Protein AF-A0AAD7UJB0-F1 (afdb_monomer_lite)

pLDDT: mean 94.62, std 6.99, range [56.97, 98.81]

Secondary structure (DSSP, 8-state):
--HHHHHHHHHHHHIIIIIHHHHHHHHHHHHHHHHTT--TTSHHHHHHHHHHHHHHHHHHHHHHHHHHHHH-TT--HHHHHHHHHHHHHHHHHHHHHHHHHHHHHHHTT--HHHHHHHHHHHHHHHHHHHHHHHHHH-TTSPPP-HHHHHHHHHHHHHHHHHHHHHHTTBTTGGGGT--TTHHHH-B-TT--HHHHHHHHHHHHHHHHHHHHHHHHHHSPTTSSTT-

Structure (mmCIF, N/CA/C/O backbone):
data_AF-A0AAD7UJB0-F1
#
_entry.id   AF-A0AAD7UJB0-F1
#
loop_
_atom_site.group_PDB
_atom_site.id
_atom_site.type_symbol
_atom_site.label_atom_id
_atom_site.label_alt_id
_atom_site.label_comp_id
_atom_site.label_asym_id
_atom_site.label_entity_id
_atom_site.label_seq_id
_atom_site.pdbx_PDB_ins_code
_atom_site.Cartn_x
_atom_site.Cartn_y
_atom_site.Cartn_z
_atom_site.occupancy
_atom_site.B_iso_or_equiv
_atom_site.auth_seq_id
_atom_site.auth_comp_id
_atom_site.auth_asym_id
_atom_site.auth_atom_id
_atom_site.pdbx_PDB_model_num
ATOM 1 N N . MET A 1 1 ? 26.601 -1.620 -9.359 1.00 64.31 1 MET A N 1
ATOM 2 C CA . MET A 1 1 ? 25.628 -1.646 -8.244 1.00 64.31 1 MET A CA 1
ATOM 3 C C . MET A 1 1 ? 25.083 -3.064 -8.158 1.00 64.31 1 MET A C 1
ATOM 5 O O . MET A 1 1 ? 24.815 -3.623 -9.213 1.00 64.31 1 MET A O 1
ATOM 9 N N . SER A 1 2 ? 25.024 -3.692 -6.978 1.00 88.25 2 SER A N 1
ATOM 10 C CA . SER A 1 2 ? 24.464 -5.051 -6.874 1.00 88.25 2 SER A CA 1
ATOM 11 C C . SER A 1 2 ? 22.955 -5.022 -7.142 1.00 88.25 2 SER A C 1
ATOM 13 O O . SER A 1 2 ? 22.304 -4.023 -6.836 1.00 88.25 2 SER A O 1
ATOM 15 N N . VAL A 1 3 ? 22.396 -6.111 -7.684 1.00 89.94 3 VAL A N 1
ATOM 16 C CA . VAL A 1 3 ? 20.943 -6.249 -7.924 1.00 89.94 3 VAL A CA 1
ATOM 17 C C . VAL A 1 3 ? 20.156 -5.961 -6.644 1.00 89.94 3 VAL A C 1
ATOM 19 O O . VAL A 1 3 ? 19.201 -5.194 -6.660 1.00 89.94 3 VAL A O 1
ATOM 22 N N . LEU A 1 4 ? 20.623 -6.483 -5.505 1.00 90.81 4 LEU A N 1
ATOM 23 C CA . LEU A 1 4 ? 19.997 -6.240 -4.207 1.00 90.81 4 LEU A CA 1
ATOM 24 C C . LEU A 1 4 ? 19.938 -4.747 -3.854 1.00 90.81 4 LEU A C 1
ATOM 26 O O . LEU A 1 4 ? 18.905 -4.269 -3.398 1.00 90.81 4 LEU A O 1
ATOM 30 N N . PHE A 1 5 ? 21.020 -3.997 -4.086 1.00 92.00 5 PHE A N 1
ATOM 31 C CA . PHE A 1 5 ? 21.039 -2.562 -3.800 1.00 92.00 5 PHE A CA 1
ATOM 32 C C . PHE A 1 5 ? 20.064 -1.795 -4.703 1.00 92.00 5 PHE A C 1
ATOM 34 O O . PHE A 1 5 ? 19.358 -0.913 -4.221 1.00 92.00 5 PHE A O 1
ATOM 41 N N . ALA A 1 6 ? 19.980 -2.157 -5.988 1.00 92.56 6 ALA A N 1
ATOM 42 C CA . ALA A 1 6 ? 19.015 -1.561 -6.912 1.00 92.56 6 ALA A CA 1
ATOM 43 C C . ALA A 1 6 ? 17.567 -1.826 -6.464 1.00 92.56 6 ALA A C 1
ATOM 45 O O . ALA A 1 6 ? 16.784 -0.885 -6.345 1.00 92.56 6 ALA A O 1
ATOM 46 N N . ARG A 1 7 ? 17.242 -3.073 -6.100 1.00 93.94 7 ARG A N 1
ATOM 47 C CA . ARG A 1 7 ? 15.916 -3.457 -5.589 1.00 93.94 7 ARG A CA 1
ATOM 48 C C . ARG A 1 7 ? 15.535 -2.726 -4.303 1.00 93.94 7 ARG A C 1
ATOM 50 O O . ARG A 1 7 ? 14.399 -2.275 -4.169 1.00 93.94 7 ARG A O 1
ATOM 57 N N . MET A 1 8 ? 16.471 -2.579 -3.361 1.00 94.81 8 MET A N 1
ATOM 58 C CA . MET A 1 8 ? 16.234 -1.809 -2.132 1.00 94.81 8 MET A CA 1
ATOM 59 C C . MET A 1 8 ? 16.030 -0.318 -2.424 1.00 94.81 8 MET A C 1
ATOM 61 O O . MET A 1 8 ? 15.184 0.312 -1.792 1.00 94.81 8 MET A O 1
ATOM 65 N N . GLY A 1 9 ? 16.747 0.229 -3.410 1.00 95.06 9 GLY A N 1
ATOM 66 C CA . GLY A 1 9 ? 16.514 1.578 -3.923 1.00 95.06 9 GLY A CA 1
ATOM 67 C C . GLY A 1 9 ? 15.088 1.742 -4.448 1.00 95.06 9 GLY A C 1
ATOM 68 O O . GLY A 1 9 ? 14.354 2.590 -3.947 1.00 95.06 9 GLY A O 1
ATOM 69 N N . SER A 1 10 ? 14.664 0.883 -5.379 1.00 94.81 10 SER A N 1
ATOM 70 C CA . SER A 1 10 ? 13.302 0.878 -5.934 1.00 94.81 10 SER A CA 1
ATOM 71 C C . SER A 1 10 ? 12.229 0.733 -4.851 1.00 94.81 10 SER A C 1
ATOM 73 O O . SER A 1 10 ? 11.230 1.451 -4.869 1.00 94.81 10 SER A O 1
ATOM 75 N N . MET A 1 11 ? 12.449 -0.147 -3.868 1.00 96.44 11 MET A N 1
ATOM 76 C CA . MET A 1 11 ? 11.569 -0.300 -2.707 1.00 96.44 11 MET A CA 1
ATOM 77 C C . MET A 1 11 ? 11.443 1.010 -1.921 1.00 96.44 11 MET A C 1
ATOM 79 O O . MET A 1 11 ? 10.325 1.432 -1.637 1.00 96.44 11 MET A O 1
ATOM 83 N N . ALA A 1 12 ? 12.557 1.676 -1.603 1.00 97.19 12 ALA A N 1
ATOM 84 C CA . ALA A 1 12 ? 12.542 2.944 -0.876 1.00 97.19 12 ALA A CA 1
ATOM 85 C C . ALA A 1 12 ? 11.809 4.047 -1.657 1.00 97.19 12 ALA A C 1
ATOM 87 O O . ALA A 1 12 ? 10.999 4.775 -1.080 1.00 97.19 12 ALA A O 1
ATOM 88 N N . GLU A 1 13 ? 12.031 4.138 -2.974 1.00 96.56 13 GLU A N 1
ATOM 89 C CA . GLU A 1 13 ? 11.284 5.069 -3.825 1.00 96.56 13 GLU A CA 1
ATOM 90 C C . GLU A 1 13 ? 9.781 4.786 -3.746 1.00 96.56 13 GLU A C 1
ATOM 92 O O . GLU A 1 13 ? 8.979 5.707 -3.597 1.00 96.56 13 GLU A O 1
ATOM 97 N N . VAL A 1 14 ? 9.378 3.516 -3.815 1.00 97.50 14 VAL A N 1
ATOM 98 C CA . VAL A 1 14 ? 7.972 3.096 -3.775 1.00 97.50 14 VAL A CA 1
ATOM 99 C C . VAL A 1 14 ? 7.326 3.382 -2.419 1.00 97.50 14 VAL A C 1
ATOM 101 O O . VAL A 1 14 ? 6.204 3.887 -2.382 1.00 97.50 14 VAL A O 1
ATOM 104 N N . VAL A 1 15 ? 8.048 3.163 -1.321 1.00 98.44 15 VAL A N 1
ATOM 105 C CA . VAL A 1 15 ? 7.580 3.481 0.034 1.00 98.44 15 VAL A CA 1
ATOM 106 C C . VAL A 1 15 ? 7.227 4.961 0.171 1.00 98.44 15 VAL A C 1
ATOM 108 O O . VAL A 1 15 ? 6.125 5.291 0.609 1.00 98.44 15 VAL A O 1
ATOM 111 N N . VAL A 1 16 ? 8.134 5.847 -0.248 1.00 97.94 16 VAL A N 1
ATOM 112 C CA . VAL A 1 16 ? 7.952 7.302 -0.123 1.00 97.94 16 VAL A CA 1
ATOM 113 C C . VAL A 1 16 ? 6.909 7.825 -1.107 1.00 97.94 16 VAL A C 1
ATOM 115 O O . VAL A 1 16 ? 6.094 8.672 -0.753 1.00 97.94 16 VAL A O 1
ATOM 118 N N . SER A 1 17 ? 6.931 7.335 -2.347 1.00 97.81 17 SER A N 1
ATOM 119 C CA . SER A 1 17 ? 6.077 7.864 -3.415 1.00 97.81 17 SER A CA 1
ATOM 120 C C . SER A 1 17 ? 4.656 7.313 -3.412 1.00 97.81 17 SER A C 1
ATOM 122 O O . SER A 1 17 ? 3.769 8.005 -3.895 1.00 97.81 17 SER A O 1
ATOM 124 N N . LYS A 1 18 ? 4.41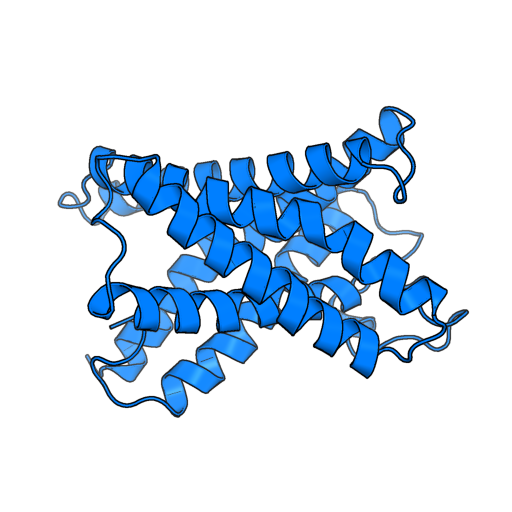3 6.096 -2.904 1.00 98.00 18 LYS A N 1
ATOM 125 C CA . LYS A 1 18 ? 3.077 5.475 -2.952 1.00 98.00 18 LYS A CA 1
ATOM 126 C C . LYS A 1 18 ? 2.589 4.968 -1.609 1.00 98.00 18 LYS A C 1
ATOM 128 O O . LYS A 1 18 ? 1.490 5.334 -1.228 1.00 98.00 18 LYS A O 1
ATOM 133 N N . LEU A 1 19 ? 3.357 4.141 -0.897 1.00 98.44 19 LEU A N 1
ATOM 134 C CA . LEU A 1 19 ? 2.800 3.390 0.240 1.00 98.44 19 LEU A CA 1
ATOM 135 C C . LEU A 1 19 ? 2.474 4.284 1.430 1.00 98.44 19 LEU A C 1
ATOM 137 O O . LEU A 1 19 ? 1.367 4.202 1.948 1.00 98.44 19 LEU A O 1
ATOM 141 N N . PHE A 1 20 ? 3.392 5.167 1.828 1.00 98.69 20 PHE A N 1
ATOM 142 C CA . PHE A 1 20 ? 3.080 6.123 2.887 1.00 98.69 20 PHE A CA 1
ATOM 143 C C . PHE A 1 20 ? 1.887 7.022 2.499 1.00 98.69 20 PHE A C 1
ATOM 145 O O . PHE A 1 20 ? 0.939 7.107 3.284 1.00 98.69 20 PHE A O 1
ATOM 152 N N . PRO A 1 21 ? 1.861 7.637 1.294 1.00 98.69 21 PRO A N 1
ATOM 153 C CA . PRO A 1 21 ? 0.680 8.354 0.816 1.00 98.69 21 PRO A CA 1
ATOM 154 C C . PRO A 1 21 ? -0.604 7.518 0.801 1.00 98.69 21 PRO A C 1
ATOM 156 O O . PRO A 1 21 ? -1.656 8.056 1.133 1.00 98.69 21 PRO A O 1
ATOM 159 N N . ALA A 1 22 ? -0.539 6.233 0.444 1.00 98.69 22 ALA A N 1
ATOM 160 C CA . ALA A 1 22 ? -1.687 5.332 0.392 1.00 98.69 22 ALA A CA 1
ATOM 161 C C . ALA A 1 22 ? -2.345 5.206 1.771 1.00 98.69 22 ALA A C 1
ATOM 163 O O . ALA A 1 22 ? -3.500 5.594 1.932 1.00 98.69 22 ALA A O 1
ATOM 164 N N . GLY A 1 23 ? -1.591 4.771 2.789 1.00 98.50 23 GLY A N 1
ATOM 165 C CA . GLY A 1 23 ? -2.127 4.625 4.146 1.00 98.50 23 GLY A CA 1
ATOM 166 C C . GLY A 1 23 ? -2.598 5.953 4.742 1.00 98.50 23 GLY A C 1
ATOM 167 O O . GLY A 1 23 ? -3.676 6.023 5.327 1.00 98.50 23 GLY A O 1
ATOM 168 N N . ALA A 1 24 ? -1.836 7.033 4.542 1.00 98.69 24 ALA A N 1
ATOM 169 C CA . ALA A 1 24 ? -2.234 8.358 5.015 1.00 98.69 24 ALA A CA 1
ATOM 170 C C . ALA A 1 24 ? -3.509 8.867 4.318 1.00 98.69 24 ALA A C 1
ATOM 172 O O . ALA A 1 24 ? -4.374 9.449 4.967 1.00 98.69 24 ALA A O 1
ATOM 173 N N . GLY A 1 25 ? -3.641 8.634 3.011 1.00 98.69 25 GLY A N 1
ATOM 174 C CA . GLY A 1 25 ? -4.799 9.035 2.213 1.00 98.69 25 GLY A CA 1
ATOM 175 C C . GLY A 1 25 ? -6.056 8.244 2.535 1.00 98.69 25 GLY A C 1
ATOM 176 O O . GLY A 1 25 ? -7.137 8.831 2.624 1.00 98.69 25 GLY A O 1
ATOM 177 N N . TRP A 1 26 ? -5.910 6.940 2.776 1.00 98.69 26 TRP A N 1
ATOM 178 C CA . TRP A 1 26 ? -6.996 6.100 3.267 1.00 98.69 26 TRP A CA 1
ATOM 179 C C . TRP A 1 26 ? -7.513 6.629 4.609 1.00 98.69 26 TRP A C 1
ATOM 181 O O . TRP A 1 26 ? -8.706 6.889 4.740 1.00 98.69 26 TRP A O 1
ATOM 191 N N . GLN A 1 27 ? -6.617 6.888 5.570 1.00 98.38 27 GLN A N 1
ATOM 192 C CA . GLN A 1 27 ? -6.984 7.383 6.904 1.00 98.38 27 GLN A CA 1
ATOM 193 C C . GLN A 1 27 ? -7.583 8.794 6.873 1.00 98.38 27 GLN A C 1
ATOM 195 O O . GLN A 1 27 ? -8.561 9.076 7.560 1.00 98.38 27 GLN A O 1
ATOM 200 N N . ALA A 1 28 ? -7.037 9.696 6.058 1.00 98.56 28 ALA A N 1
ATOM 201 C CA . ALA A 1 28 ? -7.628 11.021 5.878 1.00 98.56 28 ALA A CA 1
ATOM 202 C C . ALA A 1 28 ? -9.060 10.915 5.328 1.00 98.56 28 ALA A C 1
ATOM 204 O O . ALA A 1 28 ? -9.959 11.649 5.738 1.00 98.56 28 ALA A O 1
ATOM 205 N N . SER A 1 29 ? -9.284 9.963 4.424 1.00 98.56 29 SER A N 1
ATOM 206 C CA . SER A 1 29 ? -10.588 9.738 3.808 1.00 98.56 29 SER A CA 1
ATOM 207 C C . SER A 1 29 ? -11.559 9.009 4.734 1.00 98.56 29 SER A C 1
ATOM 209 O O . SER A 1 29 ? -12.757 9.252 4.640 1.00 98.56 29 SER A O 1
ATOM 211 N N . SER A 1 30 ? -11.077 8.179 5.664 1.00 98.12 30 SER A N 1
ATOM 212 C CA . SER A 1 30 ? -11.926 7.559 6.687 1.00 98.12 30 SER A CA 1
ATOM 213 C C . SER A 1 30 ? -12.443 8.599 7.676 1.00 98.12 30 SER A C 1
ATOM 215 O O . SER A 1 30 ? -13.618 8.571 8.028 1.00 98.12 30 SER A O 1
ATOM 217 N N . ILE A 1 31 ? -11.596 9.560 8.059 1.00 97.56 31 ILE A N 1
ATOM 218 C CA . ILE A 1 31 ? -11.986 10.709 8.888 1.00 97.56 31 ILE A CA 1
ATOM 219 C C . ILE A 1 31 ? -13.030 11.558 8.156 1.00 97.56 31 ILE A C 1
ATOM 221 O O . ILE A 1 31 ? -14.056 11.910 8.730 1.00 97.56 31 ILE A O 1
ATOM 225 N N . LEU A 1 32 ? -12.811 11.847 6.868 1.00 98.25 32 LEU A N 1
ATOM 226 C CA . LEU A 1 32 ? -13.792 12.566 6.055 1.00 98.25 32 LEU A CA 1
ATOM 227 C C . LEU A 1 32 ? -15.121 11.801 5.950 1.00 98.25 32 LEU A C 1
ATOM 229 O O . LEU A 1 32 ? -16.181 12.404 6.083 1.00 98.25 32 LEU A O 1
ATOM 233 N N . ALA A 1 33 ? -15.083 10.489 5.714 1.00 98.06 33 ALA A N 1
ATOM 234 C CA . ALA A 1 33 ? -16.283 9.662 5.626 1.00 98.06 33 ALA A CA 1
ATOM 235 C C . ALA A 1 33 ? -1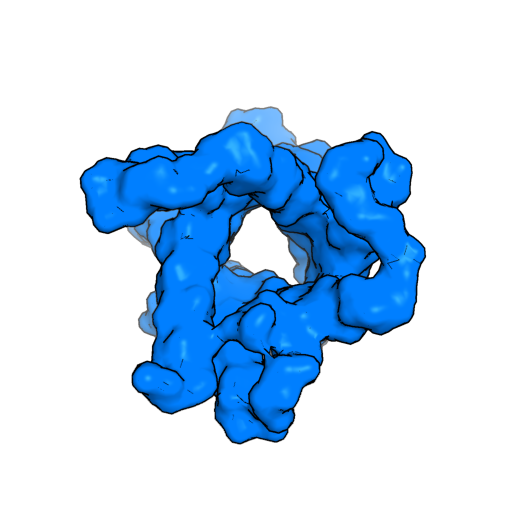7.084 9.675 6.940 1.00 98.06 33 ALA A C 1
ATOM 237 O O . ALA A 1 33 ? -18.305 9.833 6.898 1.00 98.06 33 ALA A O 1
ATOM 238 N N . ASP A 1 34 ? -16.405 9.588 8.086 1.00 96.62 34 ASP A N 1
ATOM 239 C CA . ASP A 1 34 ? -17.024 9.689 9.412 1.00 96.62 34 ASP A CA 1
ATOM 240 C C . ASP A 1 34 ? -17.657 11.071 9.646 1.00 96.62 34 ASP A C 1
ATOM 242 O O . ASP A 1 34 ? -18.821 11.169 10.032 1.00 96.62 34 ASP A O 1
ATOM 246 N N . GLN A 1 35 ? -16.960 12.156 9.285 1.00 97.44 35 GLN A N 1
ATOM 247 C CA . GLN A 1 35 ? -17.498 13.525 9.351 1.00 97.44 35 GLN A CA 1
ATOM 248 C C . GLN A 1 35 ? -18.726 13.740 8.450 1.00 97.44 35 GLN A C 1
ATOM 250 O O . GLN A 1 35 ? -19.570 14.589 8.741 1.00 97.44 35 GLN A O 1
ATOM 255 N N . LEU A 1 36 ? -18.846 12.969 7.366 1.00 97.81 36 LEU A N 1
ATOM 256 C CA . LEU A 1 36 ? -20.020 12.940 6.489 1.00 97.81 36 LEU A CA 1
ATOM 257 C C . LEU A 1 36 ? -21.144 12.024 7.013 1.00 97.81 36 LEU A C 1
ATOM 259 O O . LEU A 1 36 ? -22.197 11.923 6.382 1.00 97.81 36 LEU A O 1
ATOM 263 N N . GLY A 1 37 ? -20.951 11.375 8.163 1.00 97.75 37 GLY A N 1
ATOM 264 C CA . GLY A 1 37 ? -21.927 10.491 8.799 1.00 97.75 37 GLY A CA 1
ATOM 265 C C . GLY A 1 37 ? -21.990 9.090 8.189 1.00 97.75 37 GLY A C 1
ATOM 266 O O . GLY A 1 37 ? -23.001 8.401 8.340 1.00 97.75 37 GLY A O 1
ATOM 267 N N . HIS A 1 38 ? -20.950 8.658 7.472 1.00 97.94 38 HIS A N 1
ATOM 268 C CA . HIS A 1 38 ? -20.865 7.304 6.933 1.00 97.94 38 HIS A CA 1
ATOM 269 C C . HIS A 1 38 ? -20.179 6.374 7.933 1.00 97.94 38 HIS A C 1
ATOM 271 O O . HIS A 1 38 ? -18.988 6.500 8.192 1.00 97.94 38 HIS A O 1
ATOM 277 N N . ALA A 1 39 ? -20.926 5.402 8.456 1.00 96.50 39 ALA A N 1
ATOM 278 C CA . ALA A 1 39 ? -20.366 4.380 9.334 1.00 96.50 39 ALA A CA 1
ATOM 279 C C . ALA A 1 39 ? -19.390 3.451 8.584 1.00 96.50 39 ALA A C 1
ATOM 281 O O . ALA A 1 39 ? -19.539 3.206 7.380 1.00 96.50 39 ALA A O 1
ATOM 282 N N . ALA A 1 40 ? -18.413 2.902 9.313 1.00 94.88 40 ALA A N 1
ATOM 283 C CA . ALA A 1 40 ? -17.345 2.055 8.772 1.00 94.88 40 ALA A CA 1
ATOM 284 C C . ALA A 1 40 ? -17.834 0.724 8.162 1.00 94.88 40 ALA A C 1
ATOM 286 O O . ALA A 1 40 ? -17.099 0.054 7.445 1.00 94.88 40 ALA A O 1
ATOM 287 N N . ASP A 1 41 ? -19.072 0.312 8.412 1.00 95.50 41 ASP A N 1
ATOM 288 C CA . ASP A 1 41 ? -19.692 -0.880 7.823 1.00 95.50 41 ASP A CA 1
ATOM 289 C C . ASP A 1 41 ? -20.478 -0.589 6.532 1.00 95.50 41 ASP A C 1
ATOM 291 O O . ASP A 1 41 ? -21.079 -1.491 5.944 1.00 95.50 41 ASP A O 1
ATOM 295 N N . THR A 1 42 ? -20.448 0.653 6.045 1.00 97.62 42 THR A N 1
ATOM 296 C CA . THR A 1 42 ? -21.173 1.055 4.837 1.00 97.62 42 THR A CA 1
ATOM 297 C C . THR A 1 42 ? -20.326 0.938 3.570 1.00 97.62 42 THR A C 1
ATOM 299 O O . THR A 1 42 ? -19.120 1.192 3.554 1.00 97.62 42 THR A O 1
ATOM 302 N N . ALA A 1 43 ? -20.988 0.637 2.448 1.00 97.75 43 ALA A N 1
ATOM 303 C CA . ALA A 1 43 ? -20.349 0.645 1.131 1.00 97.75 43 ALA A CA 1
ATOM 304 C C . ALA A 1 43 ? -19.808 2.035 0.747 1.00 97.75 43 ALA A C 1
ATOM 306 O O . ALA A 1 43 ? -18.805 2.135 0.044 1.00 97.75 43 ALA A O 1
ATOM 307 N N . THR A 1 44 ? -20.446 3.111 1.219 1.00 98.19 44 THR A N 1
ATOM 308 C CA . THR A 1 44 ? -19.999 4.484 0.958 1.00 98.19 44 THR A CA 1
ATOM 309 C C . THR A 1 44 ? -18.691 4.798 1.673 1.00 98.19 44 THR A C 1
ATOM 311 O O . THR A 1 44 ? -17.800 5.369 1.051 1.00 98.19 44 THR A O 1
ATOM 314 N N . PHE A 1 45 ? -18.538 4.384 2.936 1.00 98.44 45 PHE A N 1
ATOM 315 C CA . PHE A 1 45 ? -17.272 4.525 3.656 1.00 98.44 45 PHE A CA 1
ATOM 316 C C . PHE A 1 45 ? -16.143 3.808 2.914 1.00 98.44 45 PHE A C 1
ATOM 318 O O . PHE A 1 45 ? -15.130 4.424 2.599 1.00 98.44 45 PHE A O 1
ATOM 325 N N . ALA A 1 46 ? -16.369 2.544 2.539 1.00 98.38 46 ALA A N 1
ATOM 326 C CA . ALA A 1 46 ? -15.433 1.761 1.737 1.00 98.38 46 ALA A CA 1
ATOM 327 C C . ALA A 1 46 ? -15.062 2.458 0.413 1.00 98.38 46 ALA A C 1
ATOM 329 O O . ALA A 1 46 ? -13.891 2.543 0.048 1.00 98.38 46 ALA A O 1
ATOM 330 N N . ALA A 1 47 ? -16.040 3.007 -0.310 1.00 98.56 47 ALA A N 1
ATOM 331 C CA . ALA A 1 47 ? -15.774 3.721 -1.556 1.00 98.56 47 ALA A CA 1
ATOM 332 C C . ALA A 1 47 ? -14.934 4.992 -1.337 1.00 98.56 47 ALA A C 1
ATOM 334 O O . ALA A 1 47 ? -13.978 5.222 -2.079 1.00 98.56 47 ALA A O 1
ATOM 335 N N . ILE A 1 48 ? -15.260 5.804 -0.325 1.00 98.62 48 ILE A N 1
ATOM 336 C CA . ILE A 1 48 ? -14.538 7.047 -0.017 1.00 98.62 48 ILE A CA 1
ATOM 337 C C . ILE A 1 48 ? -13.088 6.746 0.364 1.00 98.62 48 ILE A C 1
ATOM 339 O O . ILE A 1 48 ? -12.178 7.381 -0.169 1.00 98.62 48 ILE A O 1
ATOM 343 N N . THR A 1 49 ? -12.853 5.764 1.236 1.00 98.56 49 THR A N 1
ATOM 344 C CA . THR A 1 49 ? -11.496 5.415 1.671 1.00 98.56 49 THR A CA 1
ATOM 345 C C . THR A 1 49 ? -10.654 4.833 0.540 1.00 98.56 49 THR A C 1
ATOM 347 O O . THR A 1 49 ? -9.507 5.247 0.364 1.00 98.56 49 THR A O 1
ATOM 350 N N . GLY A 1 50 ? -11.230 3.966 -0.299 1.00 98.62 50 GLY A N 1
ATOM 351 C CA . GLY A 1 50 ? -10.557 3.461 -1.497 1.00 98.62 50 GLY A CA 1
ATOM 352 C C . GLY A 1 50 ? -10.222 4.561 -2.508 1.00 98.62 50 GLY A C 1
ATOM 353 O O . GLY A 1 50 ? -9.105 4.621 -3.025 1.00 98.62 50 GLY A O 1
ATOM 354 N N . VAL A 1 51 ? -11.153 5.475 -2.793 1.00 98.75 51 VAL A N 1
ATOM 355 C CA . VAL A 1 51 ? -10.873 6.624 -3.675 1.00 98.75 51 VAL A CA 1
ATOM 356 C C . VAL A 1 51 ? -9.763 7.493 -3.084 1.00 98.75 51 VAL A C 1
ATOM 358 O O . VAL A 1 51 ? -8.845 7.878 -3.807 1.00 98.75 51 VAL A O 1
ATOM 361 N N . GLY A 1 52 ? -9.805 7.739 -1.777 1.00 98.69 52 GLY A N 1
ATOM 362 C CA . GLY A 1 52 ? -8.758 8.424 -1.028 1.00 98.69 52 GLY A CA 1
ATOM 363 C C . GLY A 1 52 ? -7.371 7.836 -1.240 1.00 98.69 52 GLY A C 1
ATOM 364 O O . GLY A 1 52 ? -6.459 8.540 -1.672 1.00 98.69 52 GLY A O 1
ATOM 365 N N . GLU A 1 53 ? -7.235 6.534 -0.990 1.00 98.69 53 GLU A N 1
ATOM 366 C CA . GLU A 1 53 ? -5.990 5.788 -1.183 1.00 98.69 53 GLU A CA 1
ATOM 367 C C . GLU A 1 53 ? -5.482 5.887 -2.630 1.00 98.69 53 GLU A C 1
ATOM 369 O O . GLU A 1 53 ? -4.316 6.199 -2.872 1.00 98.69 53 GLU A O 1
ATOM 374 N N . GLY A 1 54 ? -6.355 5.670 -3.617 1.00 98.75 54 GLY A N 1
ATOM 375 C CA . GLY A 1 54 ? -5.964 5.730 -5.026 1.00 98.75 54 GLY A CA 1
ATOM 376 C C . GLY A 1 54 ? -5.511 7.120 -5.473 1.00 98.75 54 GLY A C 1
ATOM 377 O O . GLY A 1 54 ? -4.522 7.244 -6.202 1.00 98.75 54 GLY A O 1
ATOM 378 N N . LEU A 1 55 ? -6.188 8.176 -5.010 1.00 98.81 55 LEU A N 1
ATOM 379 C CA . LEU A 1 55 ? -5.822 9.560 -5.314 1.00 98.81 55 LEU A CA 1
ATOM 380 C C . LEU A 1 55 ? -4.480 9.945 -4.693 1.00 98.81 55 LEU A C 1
ATOM 382 O O . LEU A 1 55 ? -3.686 10.623 -5.349 1.00 98.81 55 LEU A O 1
ATOM 386 N N . THR A 1 56 ? -4.188 9.512 -3.467 1.00 98.62 56 THR A N 1
ATOM 387 C CA . THR A 1 56 ? -2.897 9.811 -2.837 1.00 98.62 56 THR A CA 1
ATOM 388 C C . THR A 1 56 ? -1.758 8.971 -3.404 1.00 98.62 56 THR A C 1
ATOM 390 O O . THR A 1 56 ? -0.650 9.494 -3.524 1.00 98.62 56 THR A O 1
ATOM 393 N N . VAL A 1 57 ? -2.008 7.735 -3.851 1.00 98.75 57 VAL A N 1
ATOM 394 C CA . VAL A 1 57 ? -1.043 6.956 -4.651 1.00 98.75 57 VAL A CA 1
ATOM 395 C C . VAL A 1 57 ? -0.722 7.676 -5.957 1.00 98.75 57 VAL A C 1
ATOM 397 O O . VAL A 1 57 ? 0.453 7.844 -6.294 1.00 98.75 57 VAL A O 1
ATOM 400 N N . PHE A 1 58 ? -1.748 8.145 -6.674 1.00 98.69 58 PHE A N 1
ATOM 401 C CA . PHE A 1 58 ? -1.568 8.911 -7.904 1.00 98.69 58 PHE A CA 1
ATOM 402 C C . PHE A 1 58 ? -0.746 10.181 -7.646 1.00 98.69 58 PHE A C 1
ATOM 404 O O . PHE A 1 58 ? 0.309 10.384 -8.252 1.00 98.69 58 PHE A O 1
ATOM 411 N N . ALA A 1 59 ? -1.195 11.011 -6.702 1.00 98.56 59 ALA A N 1
ATOM 412 C CA . ALA A 1 59 ? -0.564 12.287 -6.391 1.00 98.56 59 ALA A CA 1
ATOM 413 C C . ALA A 1 59 ? 0.873 12.110 -5.886 1.00 98.56 59 ALA A C 1
ATOM 415 O O . ALA A 1 59 ? 1.768 12.844 -6.315 1.00 98.56 59 ALA A O 1
ATOM 416 N N . GLY A 1 60 ? 1.115 11.124 -5.020 1.00 98.38 60 GLY A N 1
ATOM 417 C CA . GLY A 1 60 ? 2.436 10.812 -4.487 1.00 98.38 60 GLY A CA 1
ATOM 418 C C . GLY A 1 60 ? 3.411 10.369 -5.578 1.00 98.38 60 GLY A C 1
ATOM 419 O O . GLY A 1 60 ? 4.511 10.919 -5.675 1.00 98.38 60 GLY A O 1
ATOM 420 N N . HIS A 1 61 ? 3.000 9.452 -6.463 1.00 98.38 61 HIS A N 1
ATOM 421 C CA . HIS A 1 61 ? 3.843 8.969 -7.563 1.00 98.38 61 HIS A CA 1
ATOM 422 C C . HIS A 1 61 ? 4.173 10.077 -8.561 1.00 98.38 61 HIS A C 1
ATOM 424 O O . HIS A 1 61 ? 5.333 10.242 -8.950 1.00 98.38 61 HIS A O 1
ATOM 430 N N . THR A 1 62 ? 3.171 10.861 -8.964 1.00 98.06 62 THR A N 1
ATOM 431 C CA . THR A 1 62 ? 3.363 11.970 -9.904 1.00 98.06 62 THR A CA 1
ATOM 432 C C . THR A 1 62 ? 4.244 13.063 -9.303 1.00 98.06 62 THR A C 1
ATOM 434 O O . THR A 1 62 ? 5.185 13.508 -9.960 1.00 98.06 62 THR A O 1
ATOM 437 N N . THR A 1 63 ? 4.006 13.457 -8.048 1.00 97.75 63 THR A N 1
ATOM 438 C CA . THR A 1 63 ? 4.810 14.485 -7.362 1.00 97.75 63 THR A CA 1
ATOM 439 C C . THR A 1 63 ? 6.251 14.026 -7.179 1.00 97.75 63 THR A C 1
ATOM 441 O O . THR A 1 63 ? 7.183 14.775 -7.474 1.00 97.75 63 THR A O 1
ATOM 444 N N . TYR A 1 64 ? 6.454 12.775 -6.762 1.00 97.81 64 TYR A N 1
ATOM 445 C CA . TYR A 1 64 ? 7.789 12.208 -6.618 1.00 97.81 64 TYR A CA 1
ATOM 446 C C . TYR A 1 64 ? 8.557 12.238 -7.943 1.00 97.81 64 TYR A C 1
ATOM 448 O O . TYR A 1 64 ? 9.698 12.693 -7.982 1.00 97.81 64 TYR A O 1
ATOM 456 N N . ASN A 1 65 ? 7.929 11.823 -9.046 1.00 97.88 65 ASN A N 1
ATOM 457 C CA . ASN A 1 65 ? 8.578 11.823 -10.357 1.00 97.88 65 ASN A CA 1
ATOM 458 C C . ASN A 1 65 ? 8.791 13.229 -10.936 1.00 97.88 65 ASN A C 1
ATOM 460 O O . ASN A 1 65 ? 9.787 13.450 -11.625 1.00 97.88 65 ASN A O 1
ATOM 464 N N . LEU A 1 66 ? 7.926 14.194 -10.614 1.00 96.94 66 LEU A N 1
ATOM 465 C CA . LEU A 1 66 ? 8.146 15.606 -10.934 1.00 96.94 66 LEU A CA 1
ATOM 466 C C . LEU A 1 66 ? 9.425 16.131 -10.270 1.00 96.94 66 LEU A C 1
ATOM 468 O O . LEU A 1 66 ? 10.258 16.739 -10.940 1.00 96.94 66 LEU A O 1
ATOM 472 N N . VAL A 1 67 ? 9.613 15.847 -8.979 1.00 96.88 67 VAL A N 1
ATOM 473 C CA . VAL A 1 67 ? 10.830 16.229 -8.245 1.00 96.88 67 VAL A CA 1
ATOM 474 C C . VAL A 1 67 ? 12.042 15.451 -8.760 1.00 96.88 67 VAL A C 1
ATOM 476 O O . VAL A 1 67 ? 13.088 16.041 -9.025 1.00 96.88 67 VAL A O 1
ATOM 479 N N . LYS A 1 68 ? 11.905 14.138 -8.978 1.00 95.69 68 LYS A N 1
ATOM 480 C CA . LYS A 1 68 ? 12.969 13.279 -9.519 1.00 95.69 68 LYS A CA 1
ATOM 481 C C . LYS A 1 68 ? 13.460 13.774 -10.878 1.00 95.69 68 LYS A C 1
ATOM 483 O O . LYS A 1 68 ? 14.660 13.722 -11.131 1.00 95.69 68 LYS A O 1
ATOM 488 N N . LYS A 1 69 ? 12.580 14.327 -11.718 1.00 96.81 69 LYS A N 1
ATOM 489 C CA . LYS A 1 69 ? 12.947 14.893 -13.023 1.00 96.81 69 LYS A CA 1
ATOM 490 C C . LYS A 1 69 ? 13.943 16.056 -12.933 1.00 96.81 69 LYS A C 1
ATOM 492 O O . LYS A 1 69 ? 14.727 16.238 -13.859 1.00 96.81 69 LYS A O 1
ATOM 497 N N . ILE A 1 70 ? 13.967 16.803 -11.824 1.00 96.00 70 ILE A N 1
ATOM 498 C CA . ILE A 1 70 ? 14.932 17.898 -11.603 1.00 96.00 70 ILE A CA 1
ATOM 499 C C .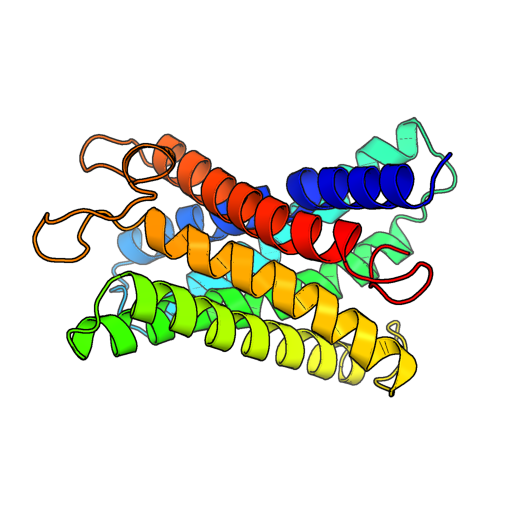 ILE A 1 70 ? 16.372 17.363 -11.612 1.00 96.00 70 ILE A C 1
ATOM 501 O O . ILE A 1 70 ? 17.275 18.026 -12.114 1.00 96.00 70 ILE A O 1
ATOM 505 N N . VAL A 1 71 ? 16.581 16.153 -11.084 1.00 95.62 71 VAL A N 1
ATOM 506 C CA . VAL A 1 71 ? 17.900 15.502 -10.999 1.00 95.62 71 VAL A CA 1
ATOM 507 C C . VAL A 1 71 ? 18.112 14.413 -12.055 1.00 95.62 71 VAL A C 1
ATOM 509 O O . VAL A 1 71 ? 19.250 14.030 -12.312 1.00 95.62 71 VAL A O 1
ATOM 512 N N . LYS A 1 72 ? 17.031 13.919 -12.669 1.00 95.25 72 LYS A N 1
ATOM 513 C CA . LYS A 1 72 ? 17.010 12.902 -13.731 1.00 95.25 72 LYS A CA 1
ATOM 514 C C . LYS A 1 72 ? 16.134 13.375 -14.901 1.00 95.25 72 LYS A C 1
ATOM 516 O O . LYS A 1 72 ? 14.967 12.975 -14.991 1.00 95.25 72 LYS A O 1
ATOM 521 N N . PRO A 1 73 ? 16.643 14.266 -15.776 1.00 94.75 73 PRO A N 1
ATOM 522 C CA . PRO A 1 73 ? 15.856 14.892 -16.844 1.00 94.75 73 PRO A CA 1
ATOM 523 C C . PRO A 1 73 ? 15.186 13.907 -17.815 1.00 94.75 73 PRO A C 1
ATOM 525 O O . PRO A 1 73 ? 14.182 14.252 -18.445 1.00 94.75 73 PRO A O 1
ATOM 528 N N . GLU A 1 74 ? 15.710 12.683 -17.913 1.00 96.25 74 GLU A N 1
ATOM 529 C CA . GLU A 1 74 ? 15.202 11.579 -18.730 1.00 96.25 74 GLU A CA 1
ATOM 530 C C . GLU A 1 74 ? 13.845 11.020 -18.269 1.00 96.25 74 GLU A C 1
ATOM 532 O O . GLU A 1 74 ? 13.182 10.322 -19.035 1.00 96.25 74 GLU A O 1
ATOM 537 N N . VAL A 1 75 ? 13.388 11.341 -17.051 1.00 96.12 75 VAL A N 1
ATOM 538 C CA . VAL A 1 75 ? 12.076 10.907 -16.544 1.00 96.12 75 VAL A CA 1
ATOM 539 C C . VAL A 1 75 ? 10.947 11.447 -17.433 1.00 96.12 75 VAL A C 1
ATOM 541 O O . VAL A 1 75 ? 10.768 12.662 -17.594 1.00 96.12 75 VAL A O 1
ATOM 544 N N . SER A 1 76 ? 10.135 10.544 -17.988 1.00 96.75 76 SER A N 1
ATOM 545 C CA . SER A 1 76 ? 8.962 10.882 -18.800 1.00 96.75 76 SER A CA 1
ATOM 546 C C . SER A 1 76 ? 7.716 11.030 -17.928 1.00 96.75 76 SER A C 1
ATOM 548 O O . SER A 1 76 ? 7.050 10.048 -17.616 1.00 96.75 76 SER A O 1
ATOM 550 N N . LEU A 1 77 ? 7.351 12.267 -17.571 1.00 96.38 77 LEU A N 1
ATOM 551 C CA . LEU A 1 77 ? 6.169 12.521 -16.732 1.00 96.38 77 LEU A CA 1
ATOM 552 C C . LEU A 1 77 ? 4.870 11.983 -17.342 1.00 96.38 77 LEU A C 1
ATOM 554 O O . LEU A 1 77 ? 4.008 11.533 -16.602 1.00 96.38 77 LEU A O 1
ATOM 558 N N . ALA A 1 78 ? 4.735 11.985 -18.670 1.00 95.62 78 ALA A N 1
ATOM 559 C CA . ALA A 1 78 ? 3.561 11.418 -19.331 1.00 95.62 78 ALA A CA 1
ATOM 560 C C . ALA A 1 78 ? 3.441 9.904 -19.080 1.00 95.62 78 ALA A C 1
ATOM 562 O O . ALA A 1 78 ? 2.358 9.417 -18.760 1.00 95.62 78 ALA A O 1
ATOM 563 N N . SER A 1 79 ? 4.561 9.175 -19.157 1.00 95.25 79 SER A N 1
ATOM 564 C CA . SER A 1 79 ? 4.603 7.745 -18.826 1.00 95.25 79 SER A CA 1
ATOM 565 C C . SER A 1 79 ? 4.309 7.515 -17.344 1.00 95.25 79 SER A C 1
ATOM 567 O O . SER A 1 79 ? 3.496 6.663 -16.997 1.00 95.25 79 SER A O 1
ATOM 569 N N . GLU A 1 80 ? 4.923 8.311 -16.466 1.00 96.81 80 GLU A N 1
ATOM 570 C CA . GLU A 1 80 ? 4.735 8.188 -15.017 1.00 96.81 80 GLU A CA 1
ATOM 571 C C . GLU A 1 80 ? 3.305 8.515 -14.576 1.00 96.81 80 GLU A C 1
ATOM 573 O O . GLU A 1 80 ? 2.803 7.892 -13.647 1.00 96.81 80 GLU A O 1
ATOM 578 N N . VAL A 1 81 ? 2.614 9.439 -15.250 1.00 97.12 81 VAL A N 1
ATOM 579 C CA . VAL A 1 81 ? 1.182 9.694 -15.029 1.00 97.12 81 VAL A CA 1
ATOM 580 C C . VAL A 1 81 ? 0.347 8.481 -15.441 1.00 97.12 81 VAL A C 1
ATOM 582 O O . VAL A 1 81 ? -0.533 8.082 -14.686 1.00 97.12 81 VAL A O 1
ATOM 585 N N . GLY A 1 82 ? 0.649 7.842 -16.577 1.00 96.88 82 GLY A N 1
ATOM 586 C CA . GLY A 1 82 ? -0.031 6.609 -16.992 1.00 96.88 82 GLY A CA 1
ATOM 587 C C . GLY A 1 82 ? 0.129 5.473 -15.975 1.00 96.88 82 GLY A C 1
ATOM 588 O O . GLY A 1 82 ? -0.850 4.803 -15.638 1.00 96.88 82 GLY A O 1
ATOM 589 N N . VAL A 1 83 ? 1.340 5.308 -15.429 1.00 96.06 83 VAL A N 1
ATOM 590 C CA . VAL A 1 83 ? 1.634 4.352 -14.347 1.00 96.06 83 VAL A CA 1
ATOM 591 C C . VAL A 1 83 ? 0.905 4.735 -13.057 1.00 96.06 83 VAL A C 1
ATOM 593 O O . VAL A 1 83 ? 0.308 3.868 -12.423 1.00 96.06 83 VAL A O 1
ATOM 596 N N . ALA A 1 84 ? 0.900 6.017 -12.685 1.00 97.75 84 ALA A N 1
ATOM 597 C CA . ALA A 1 84 ? 0.197 6.518 -11.506 1.00 97.75 84 ALA A CA 1
ATOM 598 C C . ALA A 1 84 ? -1.309 6.244 -11.580 1.00 97.75 84 ALA A C 1
ATOM 600 O O . ALA A 1 84 ? -1.897 5.807 -10.596 1.00 97.75 84 ALA A O 1
ATOM 601 N N . THR A 1 85 ? -1.937 6.469 -12.739 1.00 98.19 85 THR A N 1
ATOM 602 C CA . THR A 1 85 ? -3.365 6.192 -12.949 1.00 98.19 85 THR A CA 1
ATOM 603 C C . THR A 1 85 ? -3.662 4.703 -12.812 1.00 98.19 85 THR A C 1
ATOM 605 O O . THR A 1 85 ? -4.617 4.325 -12.134 1.00 98.19 85 THR A O 1
ATOM 608 N N . TRP A 1 86 ? -2.826 3.852 -13.407 1.00 97.81 86 TRP A N 1
ATOM 609 C CA . TRP A 1 86 ? -2.979 2.404 -13.309 1.00 97.81 86 TRP A CA 1
ATOM 610 C C . TRP A 1 86 ? -2.824 1.902 -11.865 1.00 97.81 86 TRP A C 1
ATOM 612 O O . TRP A 1 86 ? -3.726 1.240 -11.351 1.00 97.81 86 TRP A O 1
ATOM 622 N N . LEU A 1 87 ? -1.743 2.278 -11.176 1.00 97.94 87 LEU A N 1
ATOM 623 C CA . LEU A 1 87 ? -1.503 1.889 -9.781 1.00 97.94 87 LEU A CA 1
ATOM 624 C C . LEU A 1 87 ? -2.552 2.469 -8.827 1.00 97.94 87 LEU A C 1
ATOM 626 O O . LEU A 1 87 ? -3.032 1.755 -7.951 1.00 97.94 87 LEU A O 1
ATOM 630 N N . GLY A 1 88 ? -2.940 3.732 -9.017 1.00 98.50 88 GLY A N 1
ATOM 631 C CA . GLY A 1 88 ? -3.987 4.386 -8.235 1.00 98.50 88 GLY A CA 1
ATOM 632 C C . GLY A 1 88 ? -5.329 3.668 -8.363 1.00 98.50 88 GLY A C 1
ATOM 633 O O . GLY A 1 88 ? -6.007 3.471 -7.362 1.00 98.50 88 GLY A O 1
ATOM 634 N N . SER A 1 89 ? -5.680 3.178 -9.558 1.00 98.19 89 SER A N 1
ATOM 635 C CA . SER A 1 89 ? -6.912 2.398 -9.747 1.00 98.19 89 SER A CA 1
ATOM 636 C C . SER A 1 89 ? -6.900 1.065 -8.989 1.00 98.19 89 SER A C 1
ATOM 638 O O . SER A 1 89 ? -7.891 0.711 -8.353 1.00 98.19 89 SER A O 1
ATOM 640 N N . ALA A 1 90 ? -5.767 0.354 -8.986 1.00 98.50 90 ALA A N 1
ATOM 641 C CA . ALA A 1 90 ? -5.617 -0.885 -8.227 1.00 98.50 90 ALA A CA 1
ATOM 642 C C . ALA A 1 90 ? -5.629 -0.633 -6.710 1.00 98.50 90 ALA A C 1
ATOM 644 O O . ALA A 1 90 ? -6.262 -1.384 -5.964 1.00 98.50 90 ALA A O 1
ATOM 645 N N . ALA A 1 91 ? -4.992 0.454 -6.265 1.00 98.69 91 ALA A N 1
ATOM 646 C CA . ALA A 1 91 ? -5.030 0.906 -4.878 1.00 98.69 91 ALA A CA 1
ATOM 647 C C . ALA A 1 91 ? -6.456 1.269 -4.444 1.00 98.69 91 ALA A C 1
ATOM 649 O O . ALA A 1 91 ? -6.874 0.873 -3.364 1.00 98.69 91 ALA A O 1
ATOM 650 N N . THR A 1 92 ? -7.261 1.897 -5.309 1.00 98.81 92 THR A N 1
ATOM 651 C CA . THR A 1 92 ? -8.680 2.142 -5.013 1.00 98.81 92 THR A CA 1
ATOM 652 C C . THR A 1 92 ? -9.460 0.860 -4.768 1.00 98.81 92 THR A C 1
ATOM 654 O O . THR A 1 92 ? -10.231 0.799 -3.811 1.00 98.81 92 THR A O 1
ATOM 657 N N . CYS A 1 93 ? -9.251 -0.179 -5.581 1.00 98.56 93 CYS A N 1
ATOM 658 C CA . CYS A 1 93 ? -9.895 -1.472 -5.356 1.00 98.56 93 CYS A CA 1
ATOM 659 C C . CYS A 1 93 ? -9.480 -2.076 -4.005 1.00 98.56 93 CYS A C 1
ATOM 661 O O . CYS A 1 93 ? -10.339 -2.477 -3.220 1.00 98.56 93 CYS A O 1
ATOM 663 N N . SER A 1 94 ? -8.174 -2.114 -3.726 1.00 98.62 94 SER A N 1
ATOM 664 C CA . SER A 1 94 ? -7.625 -2.656 -2.479 1.00 98.62 94 SER A CA 1
ATOM 665 C C . SER A 1 94 ? -8.122 -1.887 -1.252 1.00 98.62 94 SER A C 1
ATOM 667 O O . SER A 1 94 ? -8.705 -2.487 -0.347 1.00 98.62 94 SER A O 1
ATOM 669 N N . GLY A 1 95 ? -7.986 -0.561 -1.253 1.00 98.44 95 GLY A N 1
ATOM 670 C CA . GLY A 1 95 ? -8.410 0.313 -0.163 1.00 98.44 95 GLY A CA 1
ATOM 671 C C . GLY A 1 95 ? -9.905 0.237 0.123 1.00 98.44 95 GLY A C 1
ATOM 672 O O . GLY A 1 95 ? -10.302 0.168 1.286 1.00 98.44 95 GLY A O 1
ATOM 673 N N . ALA A 1 96 ? -10.740 0.144 -0.919 1.00 98.62 96 ALA A N 1
ATOM 674 C CA . ALA A 1 96 ? -12.179 -0.037 -0.741 1.00 98.62 96 ALA A CA 1
ATOM 675 C C . ALA A 1 96 ? -12.537 -1.411 -0.163 1.00 98.62 96 ALA A C 1
ATOM 677 O O . ALA A 1 96 ? -13.511 -1.543 0.574 1.00 98.62 96 ALA A O 1
ATOM 678 N N . SER A 1 97 ? -11.754 -2.448 -0.465 1.00 98.56 97 SER A N 1
ATOM 679 C CA . SER A 1 97 ? -11.983 -3.787 0.089 1.00 98.56 97 SER A CA 1
ATOM 680 C C . SER A 1 97 ? -11.525 -3.942 1.540 1.00 98.56 97 SER A C 1
ATOM 682 O O . SER A 1 97 ? -12.026 -4.825 2.236 1.00 98.56 97 SER A O 1
ATOM 684 N N . TRP A 1 98 ? -10.620 -3.075 2.007 1.00 98.50 98 TRP A N 1
ATOM 685 C CA . TRP A 1 98 ? -9.961 -3.213 3.304 1.00 98.50 98 TRP A CA 1
ATOM 686 C C . TRP A 1 98 ? -10.951 -3.254 4.470 1.00 98.50 98 TRP A C 1
ATOM 688 O O . TRP A 1 98 ? -10.979 -4.238 5.211 1.00 98.50 98 TRP A O 1
ATOM 698 N N . GLN A 1 99 ? -11.812 -2.237 4.598 1.00 97.12 99 GLN A N 1
ATOM 699 C CA . GLN A 1 99 ? -12.748 -2.152 5.724 1.00 97.12 99 GLN A CA 1
ATOM 700 C C . GLN A 1 99 ? -13.766 -3.307 5.721 1.00 97.12 99 GLN A C 1
ATOM 702 O O . GLN A 1 99 ? -13.921 -3.943 6.763 1.00 97.12 99 GLN A O 1
ATOM 707 N N . PRO A 1 100 ? -14.408 -3.670 4.589 1.00 98.00 100 PRO A N 1
ATOM 708 C CA . PRO A 1 100 ? -15.268 -4.852 4.535 1.00 98.00 100 PRO A CA 1
ATOM 709 C C . PRO A 1 100 ? -14.571 -6.158 4.943 1.00 98.00 100 PRO A C 1
ATOM 711 O O . PRO A 1 100 ? -15.149 -6.938 5.699 1.00 98.00 100 PRO A O 1
ATOM 714 N N . ILE A 1 101 ? -13.342 -6.403 4.473 1.00 97.75 101 ILE A N 1
ATOM 715 C CA . ILE A 1 101 ? -12.586 -7.620 4.812 1.00 97.75 101 ILE A CA 1
ATOM 716 C C . ILE A 1 101 ? -12.295 -7.666 6.314 1.00 97.75 101 ILE A C 1
ATOM 718 O O . ILE A 1 101 ? -12.584 -8.672 6.965 1.00 97.75 101 ILE A O 1
ATOM 722 N N . VAL A 1 102 ? -11.775 -6.569 6.871 1.00 95.38 102 VAL A N 1
ATOM 723 C CA . VAL A 1 102 ? -11.483 -6.457 8.305 1.00 95.38 102 VAL A CA 1
ATOM 724 C C . VAL A 1 102 ? -12.755 -6.653 9.127 1.00 95.38 102 VAL A C 1
ATOM 726 O O . VAL A 1 102 ? -12.760 -7.496 10.022 1.00 95.38 102 VAL A O 1
ATOM 729 N N . ASN A 1 103 ? -13.853 -5.980 8.772 1.00 94.56 103 ASN A N 1
ATOM 730 C CA . ASN A 1 103 ? -15.136 -6.092 9.469 1.00 94.56 103 ASN A CA 1
ATOM 731 C C . ASN A 1 103 ? -15.649 -7.535 9.504 1.00 94.56 103 ASN A C 1
ATOM 733 O O . ASN A 1 103 ? -16.068 -8.007 10.556 1.00 94.56 103 ASN A O 1
ATOM 737 N N . VAL A 1 104 ? -15.607 -8.260 8.380 1.00 95.75 104 VAL A N 1
ATOM 738 C CA . VAL A 1 104 ? -16.084 -9.654 8.315 1.00 95.75 104 VAL A CA 1
ATOM 739 C C . VAL A 1 104 ? -15.238 -10.575 9.195 1.00 95.75 104 VAL A C 1
ATOM 741 O O . VAL A 1 104 ? -15.780 -11.401 9.938 1.00 95.75 104 VAL A O 1
ATOM 744 N N . LEU A 1 105 ? -13.912 -10.435 9.139 1.00 94.12 105 LEU A N 1
ATOM 745 C CA . LEU A 1 105 ? -12.996 -11.255 9.934 1.00 94.12 105 LEU A CA 1
ATOM 746 C C . LEU A 1 105 ? -13.138 -10.950 11.433 1.00 94.12 105 LEU A C 1
ATOM 748 O O . LEU A 1 105 ? -13.196 -11.874 12.246 1.00 94.12 105 LEU A O 1
ATOM 752 N N . GLN A 1 106 ? -13.267 -9.673 11.794 1.00 90.94 106 GLN A N 1
ATOM 753 C CA . GLN A 1 106 ? -13.478 -9.226 13.171 1.00 90.94 106 GLN A CA 1
ATOM 754 C C . GLN A 1 106 ? -14.845 -9.659 13.717 1.00 90.94 106 GLN A C 1
ATOM 756 O O . GLN A 1 106 ? -14.915 -10.201 14.819 1.00 90.94 106 GLN A O 1
ATOM 761 N N . ALA A 1 107 ? -15.924 -9.502 12.944 1.00 91.50 107 ALA A N 1
ATOM 762 C CA . ALA A 1 107 ? -17.271 -9.929 13.334 1.00 91.50 107 ALA A CA 1
ATOM 763 C C . ALA A 1 107 ? -17.368 -11.447 13.558 1.00 91.50 107 ALA A C 1
ATOM 765 O O . ALA A 1 107 ? -18.217 -11.912 14.316 1.00 91.50 107 ALA A O 1
ATOM 766 N N . SER A 1 108 ? -16.467 -12.219 12.943 1.00 92.19 108 SER A N 1
ATOM 767 C CA . SER A 1 108 ? -16.343 -13.666 13.150 1.00 92.19 108 SER A CA 1
ATOM 768 C C . SER A 1 108 ? -15.559 -14.043 14.419 1.00 92.19 108 SER A C 1
ATOM 770 O O . SER A 1 108 ? -15.347 -15.227 14.672 1.00 92.19 108 SER A O 1
ATOM 772 N N . GLY A 1 109 ? -15.099 -13.066 15.210 1.00 89.06 109 GLY A N 1
ATOM 773 C CA . GLY A 1 109 ? -14.339 -13.295 16.442 1.00 89.06 109 GLY A CA 1
ATOM 774 C C . GLY A 1 109 ? -12.930 -13.851 16.212 1.00 89.06 109 GLY A C 1
ATOM 775 O O . GLY A 1 109 ? -12.373 -14.488 17.105 1.00 89.06 109 GLY A O 1
ATOM 776 N N . MET A 1 110 ? -12.363 -13.656 15.018 1.00 91.19 110 MET A N 1
ATOM 777 C CA . MET A 1 110 ? -11.031 -14.164 14.675 1.00 91.19 110 MET A CA 1
ATOM 778 C C . MET A 1 110 ? -9.930 -13.405 15.431 1.00 91.19 110 MET A C 1
ATOM 780 O O . MET A 1 110 ? -10.094 -12.199 15.623 1.00 91.19 110 MET A O 1
ATOM 784 N N . PRO A 1 111 ? -8.815 -14.066 15.822 1.00 90.81 111 PRO A N 1
ATOM 785 C CA . PRO A 1 111 ? -7.658 -13.444 16.483 1.00 90.81 111 PRO A CA 1
ATOM 786 C C . PRO A 1 111 ? -6.795 -12.609 15.516 1.00 90.81 111 PRO A C 1
ATOM 788 O O . PRO A 1 111 ? -6.982 -12.687 14.297 1.00 90.81 111 PRO A O 1
ATOM 791 N N . PHE A 1 112 ? -5.876 -11.784 16.056 1.00 91.94 112 PHE A N 1
ATOM 792 C CA . PHE A 1 112 ? -5.233 -10.689 15.300 1.00 91.94 112 PHE A CA 1
ATOM 793 C C . PHE A 1 112 ? -4.539 -11.231 14.074 1.00 91.94 112 PHE A C 1
ATOM 795 O O . PHE A 1 112 ? -4.670 -10.697 12.983 1.00 91.94 112 PHE A O 1
ATOM 802 N N . GLU A 1 113 ? -3.823 -12.327 14.268 1.00 92.88 113 GLU A N 1
ATOM 803 C CA . GLU A 1 113 ? -3.007 -12.993 13.276 1.00 92.88 113 GLU A CA 1
ATOM 804 C C . GLU A 1 113 ? -3.860 -13.485 12.106 1.00 92.88 113 GLU A C 1
ATOM 806 O O . GLU A 1 113 ? -3.416 -13.443 10.960 1.00 92.88 113 GLU A O 1
ATOM 811 N N . VAL A 1 114 ? -5.101 -13.900 12.375 1.00 94.75 114 VAL A N 1
ATOM 812 C CA . VAL A 1 114 ? -6.046 -14.343 11.345 1.00 94.75 114 VAL A CA 1
ATOM 813 C C . VAL A 1 114 ? -6.650 -13.149 10.612 1.00 94.75 114 VAL A C 1
ATOM 815 O O . VAL A 1 114 ? -6.745 -13.201 9.388 1.00 94.75 114 VAL A O 1
ATOM 818 N N . VAL A 1 115 ? -7.004 -12.061 11.308 1.00 94.94 115 VAL A N 1
ATOM 819 C CA . VAL A 1 115 ? -7.453 -10.820 10.645 1.00 94.94 115 VAL A CA 1
ATOM 820 C C . VAL A 1 115 ? -6.327 -10.254 9.780 1.00 94.94 115 VAL A C 1
ATOM 822 O O . VAL A 1 115 ? -6.524 -9.986 8.604 1.00 94.94 115 VAL A O 1
ATOM 825 N N . PHE A 1 116 ? -5.120 -10.164 10.331 1.00 95.94 116 PHE A N 1
ATOM 826 C CA . PHE A 1 116 ? -3.905 -9.724 9.658 1.00 95.94 116 PHE A CA 1
ATOM 827 C C . PHE A 1 116 ? -3.623 -10.549 8.394 1.00 95.94 116 PHE A C 1
ATOM 829 O O . PHE A 1 116 ? -3.465 -9.986 7.311 1.00 95.94 116 PHE A O 1
ATOM 836 N N . ALA A 1 117 ? -3.599 -11.883 8.498 1.00 97.62 117 ALA A N 1
ATOM 837 C CA . ALA A 1 117 ? -3.350 -12.762 7.355 1.00 97.62 117 ALA A CA 1
ATOM 838 C C . ALA A 1 117 ? -4.499 -12.734 6.334 1.00 97.62 117 ALA A C 1
ATOM 840 O O . ALA A 1 117 ? -4.258 -12.741 5.127 1.00 97.62 117 ALA A O 1
ATOM 841 N N . GLY A 1 118 ? -5.746 -12.672 6.803 1.00 98.06 118 GLY A N 1
ATOM 842 C CA . GLY A 1 118 ? -6.925 -12.564 5.950 1.00 98.06 118 GLY A CA 1
ATOM 843 C C . GLY A 1 118 ? -6.942 -11.257 5.159 1.00 98.06 118 GLY A C 1
ATOM 844 O O . GLY A 1 118 ? -7.168 -11.285 3.951 1.00 98.06 118 GLY A O 1
ATOM 845 N N . THR A 1 119 ? -6.608 -10.133 5.796 1.00 97.94 119 THR A N 1
ATOM 846 C CA . THR A 1 119 ? -6.447 -8.832 5.135 1.00 97.94 119 THR A CA 1
ATOM 847 C C . THR A 1 119 ? -5.277 -8.845 4.157 1.00 97.94 119 THR A C 1
ATOM 849 O O . THR A 1 119 ? -5.432 -8.344 3.046 1.00 97.94 119 THR A O 1
ATOM 852 N N . TRP A 1 120 ? -4.148 -9.487 4.498 1.00 98.50 120 TRP A N 1
ATOM 853 C CA . TRP A 1 120 ? -3.027 -9.662 3.565 1.00 98.50 120 TRP A CA 1
ATOM 854 C C . TRP A 1 120 ? -3.496 -10.304 2.259 1.00 98.50 120 TRP A C 1
ATOM 856 O O . TRP A 1 120 ? -3.283 -9.760 1.172 1.00 98.50 120 TRP A O 1
ATOM 866 N N . LEU A 1 121 ? -4.125 -11.476 2.364 1.00 98.56 121 LEU A N 1
ATOM 867 C CA . LEU A 1 121 ? -4.542 -12.265 1.209 1.00 98.56 121 LEU A CA 1
ATOM 868 C C . LEU A 1 121 ? -5.684 -11.588 0.452 1.00 98.56 121 LEU A C 1
ATOM 870 O O . LEU A 1 121 ? -5.647 -11.521 -0.777 1.00 98.56 121 LEU A O 1
ATOM 874 N N . GLY A 1 122 ? -6.679 -11.075 1.172 1.00 98.56 122 GLY A N 1
ATOM 875 C CA . GLY A 1 122 ? -7.860 -10.446 0.597 1.00 98.56 122 GLY A CA 1
ATOM 876 C C . GLY A 1 122 ? -7.508 -9.184 -0.183 1.00 98.56 122 GLY A C 1
ATOM 877 O O . GLY A 1 122 ? -7.720 -9.136 -1.395 1.00 98.56 122 GLY A O 1
ATOM 878 N N . CYS A 1 123 ? -6.897 -8.197 0.474 1.00 98.69 123 CYS A N 1
ATOM 879 C CA . CYS A 1 123 ? -6.567 -6.928 -0.170 1.00 98.69 123 CYS A CA 1
ATOM 880 C C . CYS A 1 123 ? -5.488 -7.097 -1.247 1.00 98.69 123 CYS A C 1
ATOM 882 O O . CYS A 1 123 ? -5.616 -6.522 -2.325 1.00 98.69 123 CYS A O 1
ATOM 884 N N . GLY A 1 124 ? -4.481 -7.953 -1.025 1.00 98.62 124 GLY A N 1
ATOM 885 C CA . GLY A 1 124 ? -3.494 -8.289 -2.057 1.00 98.62 124 GLY A CA 1
ATOM 886 C C . GLY A 1 124 ? -4.139 -8.891 -3.313 1.00 98.62 124 GLY A C 1
ATOM 887 O O . GLY A 1 124 ? -3.801 -8.508 -4.432 1.00 98.62 124 GLY A O 1
ATOM 888 N N . THR A 1 125 ? -5.128 -9.775 -3.154 1.00 98.69 125 THR A N 1
ATOM 889 C CA . THR A 1 125 ? -5.870 -10.357 -4.288 1.00 98.69 125 THR A CA 1
ATOM 890 C C . THR A 1 125 ? -6.715 -9.313 -5.015 1.00 98.69 125 THR A C 1
ATOM 892 O O . THR A 1 125 ? -6.737 -9.285 -6.247 1.00 98.69 125 THR A O 1
ATOM 895 N N . VAL A 1 126 ? -7.395 -8.432 -4.277 1.00 98.69 126 VAL A N 1
ATOM 896 C CA . VAL A 1 126 ? -8.197 -7.353 -4.871 1.00 98.69 126 VAL A CA 1
ATOM 897 C C . VAL A 1 126 ? -7.307 -6.343 -5.600 1.00 98.69 126 VAL A C 1
ATOM 899 O O . VAL A 1 126 ? -7.656 -5.913 -6.700 1.00 98.69 126 VAL A O 1
ATOM 902 N N . PHE A 1 127 ? -6.130 -6.025 -5.056 1.00 98.69 127 PHE A N 1
ATOM 903 C CA . PHE A 1 127 ? -5.129 -5.203 -5.732 1.00 98.69 127 PHE A CA 1
ATOM 904 C C . PHE A 1 127 ? -4.676 -5.845 -7.049 1.00 98.69 127 PHE A C 1
ATOM 906 O O . PHE A 1 127 ? -4.706 -5.187 -8.090 1.00 98.69 127 PHE A O 1
ATOM 913 N N . LEU A 1 128 ? -4.336 -7.142 -7.036 1.00 98.44 128 LEU A N 1
ATOM 914 C CA . LEU A 1 128 ? -3.971 -7.887 -8.244 1.00 98.44 128 LEU A CA 1
ATOM 915 C C . LEU A 1 128 ? -5.080 -7.802 -9.293 1.00 98.44 128 LEU A C 1
ATOM 917 O O . LEU A 1 128 ? -4.816 -7.447 -10.440 1.00 98.44 128 LEU A O 1
ATOM 921 N N . ALA A 1 129 ? -6.324 -8.086 -8.904 1.00 98.25 129 ALA A N 1
ATOM 922 C CA . ALA A 1 129 ? -7.472 -7.980 -9.799 1.00 98.25 129 ALA A CA 1
ATOM 923 C C . ALA A 1 129 ? -7.603 -6.563 -10.384 1.00 98.25 129 ALA A C 1
ATOM 925 O O . ALA A 1 129 ? -7.786 -6.421 -11.594 1.00 98.25 129 ALA A O 1
ATOM 926 N N . GLY A 1 130 ? -7.421 -5.528 -9.559 1.00 98.12 130 GLY A N 1
ATOM 927 C CA . GLY A 1 130 ? -7.388 -4.128 -9.979 1.00 98.12 130 GLY A CA 1
ATOM 928 C C . GLY A 1 130 ? -6.312 -3.844 -11.030 1.00 98.12 130 GLY A C 1
ATOM 929 O O . GLY A 1 130 ? -6.614 -3.244 -12.061 1.00 98.12 130 GLY A O 1
ATOM 930 N N . LEU A 1 131 ? -5.085 -4.351 -10.848 1.00 97.69 131 LEU A N 1
ATOM 931 C CA . LEU A 1 131 ? -4.019 -4.229 -11.851 1.00 97.69 131 LEU A CA 1
ATOM 932 C C . LEU A 1 131 ? -4.425 -4.870 -13.184 1.00 97.69 131 LEU A C 1
ATOM 934 O O . LEU A 1 131 ? -4.242 -4.261 -14.243 1.00 97.69 131 LEU A O 1
ATOM 938 N N . ARG A 1 132 ? -4.994 -6.085 -13.144 1.00 97.25 132 ARG A N 1
ATOM 939 C CA . ARG A 1 132 ? -5.411 -6.821 -14.351 1.00 97.25 132 ARG A CA 1
ATOM 940 C C . ARG A 1 132 ? -6.533 -6.102 -15.087 1.00 97.25 132 ARG A C 1
ATOM 942 O O . ARG A 1 132 ? -6.434 -5.922 -16.298 1.00 97.25 132 ARG A O 1
ATOM 949 N N . VAL A 1 133 ? -7.562 -5.659 -14.367 1.00 96.75 133 VAL A N 1
ATOM 950 C CA . VAL A 1 133 ? -8.671 -4.878 -14.932 1.00 96.75 133 VAL A CA 1
ATOM 951 C C . VAL A 1 133 ? -8.152 -3.563 -15.508 1.00 96.75 133 VAL A C 1
ATOM 953 O O . VAL A 1 133 ? -8.493 -3.216 -16.636 1.00 96.75 133 VAL A O 1
ATOM 956 N N . GLY A 1 134 ? -7.254 -2.877 -14.799 1.00 96.31 134 GLY A N 1
ATOM 957 C CA . GLY A 1 134 ? -6.610 -1.659 -15.279 1.00 96.31 134 GLY A CA 1
ATOM 958 C C . GLY A 1 134 ? -5.920 -1.850 -16.632 1.00 96.31 134 GLY A C 1
ATOM 959 O O . GLY A 1 134 ? -6.134 -1.048 -17.532 1.00 96.31 134 GLY A O 1
ATOM 960 N N . ARG A 1 135 ? -5.181 -2.950 -16.838 1.00 95.12 135 ARG A N 1
ATOM 961 C CA . ARG A 1 135 ? -4.545 -3.263 -18.137 1.00 95.12 135 ARG A CA 1
ATOM 962 C C . ARG A 1 135 ? -5.544 -3.528 -19.268 1.00 95.12 135 ARG A C 1
ATOM 964 O O . ARG A 1 135 ? -5.204 -3.331 -20.429 1.00 95.12 135 ARG A O 1
ATOM 971 N N . VAL A 1 136 ? -6.752 -3.997 -18.951 1.00 95.94 136 VAL A N 1
ATOM 972 C CA . VAL A 1 136 ? -7.826 -4.190 -19.942 1.00 95.94 136 VAL A CA 1
ATOM 973 C C . VAL A 1 136 ? -8.471 -2.854 -20.311 1.00 95.94 136 VAL A C 1
ATOM 975 O O . VAL A 1 136 ? -8.782 -2.624 -21.476 1.00 95.94 136 VAL A O 1
ATOM 978 N N . LEU A 1 137 ? -8.673 -1.974 -19.329 1.00 96.75 137 LEU A N 1
ATOM 979 C CA . LEU A 1 137 ? -9.391 -0.711 -19.513 1.00 96.75 137 LEU A CA 1
ATOM 980 C C . LEU A 1 137 ? -8.499 0.442 -19.999 1.00 96.75 137 LEU A C 1
ATOM 982 O O . LEU A 1 137 ? -9.004 1.387 -20.601 1.00 96.75 137 LEU A O 1
ATOM 986 N N . MET A 1 138 ? -7.191 0.391 -19.734 1.00 95.88 138 MET A N 1
ATOM 987 C CA . MET A 1 138 ? -6.240 1.467 -20.025 1.00 95.88 138 MET A CA 1
ATOM 988 C C . MET A 1 138 ? -5.331 1.081 -21.204 1.00 95.88 138 MET A C 1
ATOM 990 O O . MET A 1 138 ? -4.334 0.389 -21.001 1.00 95.88 138 MET A O 1
ATOM 994 N N . PRO A 1 139 ? -5.611 1.545 -22.438 1.00 91.94 139 PRO A N 1
ATOM 995 C CA . PRO A 1 139 ? -4.939 1.063 -23.652 1.00 91.94 139 PRO A CA 1
ATOM 996 C C . PRO A 1 139 ? -3.453 1.443 -23.762 1.00 91.94 139 PRO A C 1
ATOM 998 O O . PRO A 1 139 ? -2.751 0.909 -24.615 1.00 91.94 139 PRO A O 1
ATOM 1001 N N . TRP A 1 140 ? -2.961 2.365 -22.928 1.00 93.81 140 TRP A N 1
ATOM 1002 C CA . TRP A 1 140 ? -1.533 2.698 -22.844 1.00 93.81 140 TRP A CA 1
ATOM 1003 C C . TRP A 1 140 ? -0.734 1.721 -21.975 1.00 93.81 140 TRP A C 1
ATOM 1005 O O . TRP A 1 140 ? 0.495 1.761 -21.987 1.00 93.81 140 TRP A O 1
ATOM 1015 N N . MET A 1 141 ? -1.405 0.860 -21.208 1.00 93.88 141 MET A N 1
ATOM 1016 C CA . MET A 1 141 ?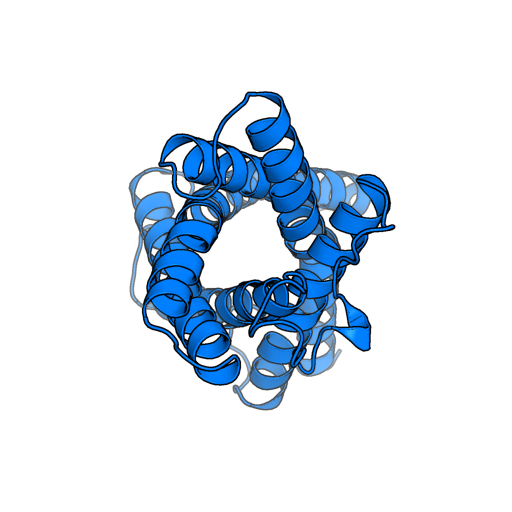 -0.744 -0.183 -20.436 1.00 93.88 141 MET A CA 1
ATOM 1017 C C . MET A 1 141 ? -0.523 -1.422 -21.308 1.00 93.88 141 MET A C 1
ATOM 1019 O O . MET A 1 141 ? -1.385 -1.763 -22.120 1.00 93.88 141 MET A O 1
ATOM 1023 N N . PRO A 1 142 ? 0.591 -2.153 -21.120 1.00 91.00 142 PRO A N 1
ATOM 1024 C CA . PRO A 1 142 ? 0.756 -3.457 -21.744 1.00 91.00 142 PRO A CA 1
ATOM 1025 C C . PRO A 1 142 ? -0.417 -4.368 -21.382 1.00 91.00 142 PRO A C 1
ATOM 1027 O O . PRO A 1 142 ? -0.756 -4.493 -20.196 1.00 91.00 142 PRO A O 1
ATOM 1030 N N . SER A 1 143 ? -1.008 -4.996 -22.403 1.00 94.12 143 SER A N 1
ATOM 1031 C CA . SER A 1 143 ? -2.121 -5.930 -22.249 1.00 94.12 143 SER A CA 1
ATOM 1032 C C . SER A 1 143 ? -1.777 -7.046 -21.257 1.00 94.12 143 SER A C 1
ATOM 1034 O O . SER A 1 143 ? -0.615 -7.443 -21.148 1.00 94.12 143 SER A O 1
ATOM 1036 N N . PRO A 1 144 ? -2.764 -7.565 -20.512 1.00 93.00 144 PRO A N 1
ATOM 1037 C CA . PRO A 1 144 ? -2.519 -8.613 -19.530 1.00 93.00 144 PRO A CA 1
ATOM 1038 C C . PRO A 1 144 ? -2.009 -9.893 -20.210 1.00 93.00 144 PRO A C 1
ATOM 1040 O O . PRO A 1 144 ? -2.692 -10.466 -21.054 1.00 93.00 144 PRO A O 1
ATOM 1043 N N . ASP A 1 145 ? -0.834 -10.370 -19.803 1.00 92.56 145 ASP A N 1
ATOM 1044 C CA . ASP A 1 145 ? -0.237 -11.631 -20.254 1.00 92.56 145 ASP A CA 1
ATOM 1045 C C . ASP A 1 145 ? 0.423 -12.375 -19.078 1.00 92.56 145 ASP A C 1
ATOM 1047 O O . ASP A 1 145 ? 0.305 -11.949 -17.925 1.00 92.56 145 ASP A O 1
ATOM 1051 N N . ASN A 1 146 ? 1.078 -13.509 -19.351 1.00 87.12 146 ASN A N 1
ATOM 1052 C CA . ASN A 1 146 ? 1.786 -14.292 -18.331 1.00 87.12 146 ASN A CA 1
ATOM 1053 C C . ASN A 1 146 ? 3.102 -13.643 -17.873 1.00 87.12 146 ASN A C 1
ATOM 1055 O O . ASN A 1 146 ? 3.543 -13.895 -16.754 1.00 87.12 146 ASN A O 1
ATOM 1059 N N . GLY A 1 147 ? 3.734 -12.826 -18.720 1.00 84.69 147 GLY A N 1
ATOM 1060 C CA . GLY A 1 147 ? 4.987 -12.150 -18.393 1.00 84.69 147 GLY A CA 1
ATOM 1061 C C . GLY A 1 147 ? 4.769 -11.082 -17.328 1.00 84.69 147 GLY A C 1
ATOM 1062 O O . GLY A 1 147 ? 5.459 -11.062 -16.313 1.00 84.69 147 GLY A O 1
ATOM 1063 N N . ASN A 1 148 ? 3.752 -10.241 -17.510 1.00 90.50 148 ASN A N 1
ATOM 1064 C CA . ASN A 1 148 ? 3.390 -9.226 -16.528 1.00 90.50 148 ASN A CA 1
ATOM 1065 C C . ASN A 1 148 ? 2.559 -9.771 -15.356 1.00 90.50 148 ASN A C 1
ATOM 1067 O O . ASN A 1 148 ? 2.560 -9.145 -14.300 1.00 90.50 148 ASN A O 1
ATOM 1071 N N . PHE A 1 149 ? 1.918 -10.943 -15.477 1.00 93.25 149 PHE A N 1
ATOM 1072 C CA . PHE A 1 149 ? 1.188 -11.554 -14.359 1.00 93.25 149 PHE A CA 1
ATOM 1073 C C . PHE A 1 149 ? 2.090 -11.851 -13.158 1.00 93.25 149 PHE A C 1
ATOM 1075 O O . PHE A 1 149 ? 1.722 -11.523 -12.035 1.00 93.25 149 PHE A O 1
ATOM 1082 N N . SER A 1 150 ? 3.272 -12.433 -13.378 1.00 91.69 150 SER A N 1
ATOM 1083 C CA . SER A 1 150 ? 4.203 -12.747 -12.285 1.00 91.69 150 SER A CA 1
ATOM 1084 C C . SER A 1 150 ? 4.639 -11.485 -11.541 1.00 91.69 150 SER A C 1
ATOM 1086 O O . SER A 1 150 ? 4.581 -11.442 -10.314 1.00 91.69 150 SER A O 1
ATOM 1088 N N . SER A 1 151 ? 4.996 -10.425 -12.273 1.00 92.06 151 SER A N 1
ATOM 1089 C CA . SER A 1 151 ? 5.349 -9.131 -11.679 1.00 92.06 151 SER A CA 1
ATOM 1090 C C . SER A 1 151 ? 4.176 -8.514 -10.914 1.00 92.06 151 SER A C 1
ATOM 1092 O O . SER A 1 151 ? 4.349 -8.090 -9.770 1.00 92.06 151 SER A O 1
ATOM 1094 N N . ASP A 1 152 ? 2.975 -8.518 -11.499 1.00 95.31 152 ASP A N 1
ATOM 1095 C CA . ASP A 1 152 ? 1.762 -8.023 -10.843 1.00 95.31 152 ASP A CA 1
ATOM 1096 C C . ASP A 1 152 ? 1.485 -8.822 -9.549 1.00 95.31 152 ASP A C 1
ATOM 1098 O O . ASP A 1 152 ? 1.150 -8.235 -8.519 1.00 95.31 152 ASP A O 1
ATOM 1102 N N . ALA A 1 153 ? 1.680 -10.146 -9.557 1.00 95.19 153 ALA A N 1
ATOM 1103 C CA . ALA A 1 153 ? 1.485 -11.013 -8.395 1.0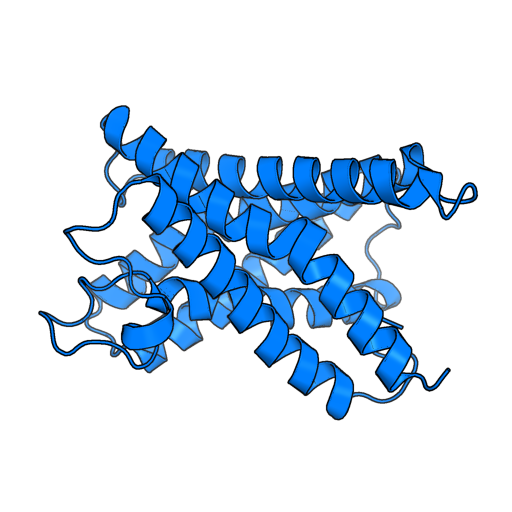0 95.19 153 ALA A CA 1
ATOM 1104 C C . ALA A 1 153 ? 2.511 -10.744 -7.280 1.00 95.19 153 ALA A C 1
ATOM 1106 O O . ALA A 1 153 ? 2.124 -10.621 -6.118 1.00 95.19 153 ALA A O 1
ATOM 1107 N N . PHE A 1 154 ? 3.798 -10.586 -7.608 1.00 94.00 154 PHE A N 1
ATOM 1108 C CA . PHE A 1 154 ? 4.824 -10.231 -6.618 1.00 94.00 154 PHE A CA 1
ATOM 1109 C C . PHE A 1 154 ? 4.551 -8.872 -5.972 1.00 94.00 154 PHE A C 1
ATOM 1111 O O . PHE A 1 154 ? 4.598 -8.750 -4.744 1.00 94.00 154 PHE A O 1
ATOM 1118 N N . LEU A 1 155 ? 4.200 -7.869 -6.782 1.00 96.12 155 LEU A N 1
ATOM 1119 C CA . LEU A 1 155 ? 3.818 -6.554 -6.273 1.00 96.12 155 LEU A CA 1
ATOM 1120 C C . LEU A 1 155 ? 2.600 -6.666 -5.348 1.00 96.12 155 LEU A C 1
ATOM 1122 O O . LEU A 1 155 ? 2.624 -6.156 -4.231 1.00 96.12 155 LEU A O 1
ATOM 1126 N N . SER A 1 156 ? 1.570 -7.397 -5.771 1.00 97.88 156 SER A N 1
ATOM 1127 C CA . SER A 1 156 ? 0.338 -7.594 -4.997 1.00 97.88 156 SER A CA 1
ATOM 1128 C C . SER A 1 156 ? 0.581 -8.296 -3.661 1.00 97.88 156 SER A C 1
ATOM 1130 O O . SER A 1 156 ? -0.031 -7.938 -2.657 1.00 97.88 156 SER A O 1
ATOM 1132 N N . MET A 1 157 ? 1.528 -9.237 -3.603 1.00 97.19 157 MET A N 1
ATOM 1133 C CA . MET A 1 157 ? 1.953 -9.859 -2.347 1.00 97.19 157 MET A CA 1
ATOM 1134 C C . MET A 1 157 ? 2.600 -8.855 -1.386 1.00 97.19 157 MET A C 1
ATOM 1136 O O . MET A 1 157 ? 2.369 -8.944 -0.179 1.00 97.19 157 MET A O 1
ATOM 1140 N N . ALA A 1 158 ? 3.387 -7.900 -1.892 1.00 97.81 158 ALA A N 1
ATOM 1141 C CA . ALA A 1 158 ? 3.976 -6.844 -1.068 1.00 97.81 158 ALA A CA 1
ATOM 1142 C C . ALA A 1 158 ? 2.922 -5.826 -0.598 1.00 97.81 158 ALA A C 1
ATOM 1144 O O . ALA A 1 158 ? 2.946 -5.409 0.561 1.00 97.81 158 ALA A O 1
ATOM 1145 N N . ILE A 1 159 ? 1.959 -5.480 -1.461 1.00 98.44 159 ILE A N 1
ATOM 1146 C CA . ILE A 1 159 ? 0.804 -4.642 -1.099 1.00 98.44 159 ILE A CA 1
ATOM 1147 C C . ILE A 1 159 ? -0.057 -5.316 -0.028 1.00 98.44 159 ILE A C 1
ATOM 1149 O O . ILE A 1 159 ? -0.423 -4.663 0.945 1.00 98.44 159 ILE A O 1
ATOM 1153 N N . GLY A 1 160 ? -0.301 -6.625 -0.136 1.00 98.44 160 GLY A N 1
ATOM 1154 C CA . GLY A 1 160 ? -0.973 -7.396 0.910 1.00 98.44 160 GLY A CA 1
ATOM 1155 C C . GLY A 1 160 ? -0.298 -7.221 2.277 1.00 98.44 160 GLY A C 1
ATOM 1156 O O . GLY A 1 160 ? -0.967 -6.924 3.266 1.00 98.44 160 GLY A O 1
ATOM 1157 N N . GLY A 1 161 ? 1.038 -7.266 2.324 1.00 98.38 161 GLY A N 1
ATOM 1158 C CA . GLY A 1 161 ? 1.805 -6.983 3.542 1.00 98.38 161 GLY A CA 1
ATOM 1159 C C . GLY A 1 161 ? 1.574 -5.570 4.085 1.00 98.38 161 GLY A C 1
ATOM 1160 O O . GLY A 1 161 ? 1.376 -5.396 5.287 1.00 98.38 161 GLY A O 1
ATOM 1161 N N . ALA A 1 162 ? 1.522 -4.568 3.205 1.00 98.62 162 ALA A N 1
ATOM 1162 C CA . ALA A 1 162 ? 1.178 -3.191 3.565 1.00 98.62 162 ALA A CA 1
ATOM 1163 C C . ALA A 1 162 ? -0.208 -3.107 4.230 1.00 98.62 162 ALA A C 1
ATOM 1165 O O . ALA A 1 162 ? -0.351 -2.548 5.317 1.00 98.62 162 ALA A O 1
ATOM 1166 N N . THR A 1 163 ? -1.216 -3.723 3.611 1.00 98.31 163 THR A N 1
ATOM 1167 C CA . THR A 1 163 ? -2.604 -3.710 4.097 1.00 98.31 163 THR A CA 1
ATOM 1168 C C . THR A 1 163 ? -2.800 -4.498 5.389 1.00 98.31 163 THR A C 1
ATOM 1170 O O . THR A 1 163 ? -3.627 -4.121 6.216 1.00 98.31 163 THR A O 1
ATOM 1173 N N . ALA A 1 164 ? -2.022 -5.561 5.597 1.00 97.81 164 ALA A N 1
ATOM 1174 C CA . ALA A 1 164 ? -2.055 -6.358 6.816 1.00 97.81 164 ALA A CA 1
ATOM 1175 C C . ALA A 1 164 ? -1.484 -5.582 8.005 1.00 97.81 164 ALA A C 1
ATOM 1177 O O . ALA A 1 164 ? -2.097 -5.534 9.068 1.00 97.81 164 ALA A O 1
ATOM 1178 N N . PHE A 1 165 ? -0.347 -4.902 7.818 1.00 98.00 165 PHE A N 1
ATOM 1179 C CA . PHE A 1 165 ? 0.214 -4.030 8.853 1.00 98.00 165 PHE A CA 1
ATOM 1180 C C . PHE A 1 165 ? -0.701 -2.858 9.186 1.00 98.00 165 PHE A C 1
ATOM 1182 O O . PHE A 1 165 ? -0.707 -2.410 10.332 1.00 98.00 165 PHE A O 1
ATOM 1189 N N . PHE A 1 166 ? -1.506 -2.406 8.225 1.00 97.38 166 PHE A N 1
ATOM 1190 C CA . PHE A 1 166 ? -2.500 -1.376 8.478 1.00 97.38 166 PHE A CA 1
ATOM 1191 C C . PHE A 1 166 ? -3.573 -1.825 9.484 1.00 97.38 166 PHE A C 1
ATOM 1193 O O . PHE A 1 166 ? -4.023 -1.019 10.281 1.00 97.38 166 PHE A O 1
ATOM 1200 N N . VAL A 1 167 ? -3.887 -3.124 9.594 1.00 95.50 167 VAL A N 1
ATOM 1201 C CA . VAL A 1 167 ? -4.762 -3.641 10.675 1.00 95.50 167 VAL A CA 1
ATOM 1202 C C . VAL A 1 167 ? -4.190 -3.317 12.061 1.00 95.50 167 VAL A C 1
ATOM 1204 O O . VAL A 1 167 ? -4.931 -3.129 13.019 1.00 95.50 167 VAL A O 1
ATOM 1207 N N . GLY A 1 168 ? -2.866 -3.190 12.175 1.00 93.50 168 GLY A N 1
ATOM 1208 C CA . GLY A 1 168 ? -2.186 -2.815 13.412 1.00 93.50 168 GLY A CA 1
ATOM 1209 C C . GLY A 1 168 ? -2.515 -1.414 13.933 1.00 93.50 168 GLY A C 1
ATOM 1210 O O . GLY A 1 168 ? -2.283 -1.156 15.116 1.00 93.50 168 GLY A O 1
ATOM 1211 N N . THR A 1 169 ? -3.049 -0.521 13.090 1.00 93.44 169 THR A N 1
ATOM 1212 C CA . THR A 1 169 ? -3.451 0.829 13.510 1.00 93.44 169 THR A CA 1
ATOM 1213 C C . THR A 1 169 ? -4.761 0.830 14.286 1.00 93.44 169 THR A C 1
ATOM 1215 O O . THR A 1 169 ? -4.975 1.739 15.083 1.00 93.44 169 THR A O 1
ATOM 1218 N N . ASP A 1 170 ? -5.609 -0.183 14.090 1.00 86.12 170 ASP A N 1
ATOM 1219 C CA . ASP A 1 170 ? -6.857 -0.355 14.826 1.00 86.12 170 ASP A CA 1
ATOM 1220 C C . ASP A 1 170 ? -6.575 -0.917 16.230 1.00 86.12 170 ASP A C 1
ATOM 1222 O O . ASP A 1 170 ? -6.336 -2.112 16.438 1.00 86.12 170 ASP A O 1
ATOM 1226 N N . VAL A 1 171 ? -6.570 -0.023 17.221 1.00 83.00 171 VAL A N 1
ATOM 1227 C CA . VAL A 1 171 ? -6.335 -0.374 18.630 1.00 83.00 171 VAL A CA 1
ATOM 1228 C C . VAL A 1 171 ? -7.590 -0.865 19.348 1.00 83.00 171 VAL A C 1
ATOM 1230 O O . VAL A 1 171 ? -7.473 -1.372 20.466 1.00 83.00 171 VAL A O 1
ATOM 1233 N N . ALA A 1 172 ? -8.776 -0.749 18.735 1.00 70.31 172 ALA A N 1
ATOM 1234 C CA . ALA A 1 172 ? -10.024 -1.272 19.300 1.00 70.31 172 ALA A CA 1
ATOM 1235 C C . ALA A 1 172 ? -10.058 -2.812 19.291 1.00 70.31 172 ALA A C 1
ATOM 1237 O O . ALA A 1 172 ? -10.890 -3.447 19.946 1.00 70.31 172 ALA A O 1
ATOM 1238 N N . TYR A 1 173 ? -9.107 -3.416 18.583 1.00 67.31 173 TYR A N 1
ATOM 1239 C CA . TYR A 1 173 ? -8.968 -4.842 18.399 1.00 67.31 173 TYR A CA 1
ATOM 1240 C C . TYR A 1 173 ? -8.842 -5.648 19.721 1.00 67.31 173 TYR A C 1
ATOM 1242 O O . TYR A 1 173 ? -8.041 -5.338 20.610 1.00 67.31 173 TYR A O 1
ATOM 1250 N N . LEU A 1 174 ? -9.659 -6.711 19.830 1.00 56.97 174 LEU A N 1
ATOM 1251 C CA . LEU A 1 174 ? -9.793 -7.669 20.949 1.00 56.97 174 LEU A CA 1
ATOM 1252 C C . LEU A 1 174 ? -10.055 -7.061 22.331 1.00 56.97 174 LEU A C 1
ATOM 1254 O O . LEU A 1 174 ? -9.390 -7.441 23.293 1.00 56.97 174 LEU A O 1
ATOM 1258 N N . ASN A 1 175 ? -11.017 -6.148 22.485 1.00 60.84 175 ASN A N 1
ATOM 1259 C CA . ASN A 1 175 ? -11.413 -5.655 23.817 1.00 60.84 175 ASN A CA 1
ATOM 1260 C C . ASN A 1 175 ? -10.218 -5.129 24.650 1.00 60.84 175 ASN A C 1
ATOM 1262 O O . ASN A 1 175 ? -10.181 -5.288 25.869 1.00 60.84 175 ASN A O 1
ATOM 1266 N N . GLY A 1 176 ? -9.202 -4.561 23.990 1.00 57.75 176 GLY A N 1
ATOM 1267 C CA . GLY A 1 176 ? -8.008 -4.031 24.648 1.00 57.75 176 GLY A CA 1
ATOM 1268 C C . GLY A 1 176 ? -6.867 -5.026 24.892 1.00 57.75 176 GLY A C 1
ATOM 1269 O O . GLY A 1 176 ? -5.858 -4.617 25.463 1.00 57.75 176 GLY A O 1
ATOM 1270 N N . THR A 1 177 ? -6.952 -6.281 24.422 1.00 65.19 177 THR A N 1
ATOM 1271 C CA . THR A 1 177 ? -5.826 -7.246 24.506 1.00 65.19 177 THR A CA 1
ATOM 1272 C C . THR A 1 177 ? -4.604 -6.793 23.687 1.00 65.19 177 THR A C 1
ATOM 1274 O O . THR A 1 177 ? -3.486 -7.248 23.926 1.00 65.19 177 THR A O 1
ATOM 1277 N N . GLY A 1 178 ? -4.800 -5.828 22.779 1.00 67.81 178 GLY A N 1
ATOM 1278 C CA . GLY A 1 178 ? -3.747 -5.225 21.971 1.00 67.81 178 GLY A CA 1
ATOM 1279 C C . GLY A 1 178 ? -3.315 -6.117 20.809 1.00 67.81 178 GLY A C 1
ATOM 1280 O O . GLY A 1 178 ? -3.697 -7.278 20.701 1.00 67.81 178 GLY A O 1
ATOM 1281 N N . ASN A 1 179 ? -2.516 -5.548 19.912 1.00 87.38 179 ASN A N 1
ATOM 1282 C CA . ASN A 1 179 ? -1.863 -6.265 18.823 1.00 87.38 179 ASN A CA 1
ATOM 1283 C C . ASN A 1 179 ? -0.358 -5.943 18.852 1.00 87.38 179 ASN A C 1
ATOM 1285 O O . ASN A 1 179 ? 0.047 -4.928 19.426 1.00 87.38 179 ASN A O 1
ATOM 1289 N N . PHE A 1 180 ? 0.486 -6.784 18.249 1.00 91.06 180 PHE A N 1
ATOM 1290 C CA . PHE A 1 180 ? 1.944 -6.599 18.319 1.00 91.06 180 PHE A CA 1
ATOM 1291 C C . PHE A 1 180 ? 2.449 -5.339 17.589 1.00 91.06 180 PHE A C 1
ATOM 1293 O O . PHE A 1 180 ? 3.577 -4.908 17.822 1.00 91.06 180 PHE A O 1
ATOM 1300 N N . LEU A 1 181 ? 1.629 -4.736 16.723 1.00 93.50 181 LEU A N 1
ATOM 1301 C CA . LEU A 1 181 ? 1.935 -3.501 15.998 1.00 93.50 181 LEU A CA 1
ATOM 1302 C C . LEU A 1 181 ? 1.490 -2.238 16.745 1.00 93.50 181 LEU A C 1
ATOM 1304 O O . LEU A 1 181 ? 1.998 -1.157 16.442 1.00 93.50 181 LEU A O 1
ATOM 1308 N N . ARG A 1 182 ? 0.603 -2.354 17.742 1.00 92.81 182 ARG A N 1
ATOM 1309 C CA . ARG A 1 182 ? 0.056 -1.225 18.507 1.00 92.81 182 ARG A CA 1
ATOM 1310 C C . ARG A 1 182 ? 1.145 -0.296 19.062 1.00 92.81 182 ARG A C 1
ATOM 1312 O O . ARG A 1 182 ? 1.024 0.905 18.843 1.00 92.81 182 ARG A O 1
ATOM 1319 N N . PRO A 1 183 ? 2.241 -0.785 19.683 1.00 92.50 183 PRO A N 1
ATOM 1320 C CA . PRO A 1 183 ? 3.293 0.097 20.200 1.00 92.50 183 PRO A CA 1
ATOM 1321 C C . PRO A 1 183 ? 4.056 0.885 19.125 1.00 92.50 183 PRO A C 1
ATOM 1323 O O . PRO A 1 183 ? 4.789 1.811 19.458 1.00 92.50 183 PRO A O 1
ATOM 1326 N N . ILE A 1 184 ? 3.935 0.494 17.854 1.00 94.19 184 ILE A N 1
ATOM 1327 C CA . ILE A 1 184 ? 4.687 1.068 16.734 1.00 94.19 184 ILE A CA 1
ATOM 1328 C C . ILE A 1 184 ? 3.792 2.014 15.927 1.00 94.19 184 ILE A C 1
ATOM 1330 O O . ILE A 1 184 ? 4.189 3.140 15.636 1.00 94.19 184 ILE A O 1
ATOM 1334 N N . VAL A 1 185 ? 2.592 1.559 15.559 1.00 95.81 185 VAL A N 1
ATOM 1335 C CA . VAL A 1 185 ? 1.696 2.261 14.621 1.00 95.81 185 VAL A CA 1
ATOM 1336 C C . VAL A 1 185 ? 0.240 2.337 15.088 1.00 95.81 185 VAL A C 1
ATOM 1338 O O . VAL A 1 185 ? -0.594 2.853 14.354 1.00 95.81 185 VAL A O 1
ATOM 1341 N N . GLY A 1 186 ? -0.089 1.860 16.292 1.00 94.69 186 GLY A N 1
ATOM 1342 C CA . GLY A 1 186 ? -1.451 1.924 16.830 1.00 94.69 186 GLY A CA 1
ATOM 1343 C C . GLY A 1 186 ? -1.951 3.362 16.947 1.00 94.69 186 GLY A C 1
ATOM 1344 O O . GLY A 1 186 ? -1.257 4.202 17.527 1.00 94.69 186 GLY A O 1
ATOM 1345 N N . VAL A 1 187 ? -3.133 3.652 16.398 1.00 94.00 187 VAL A N 1
ATOM 1346 C CA . VAL A 1 187 ? -3.798 4.956 16.531 1.00 94.00 187 VAL A CA 1
ATOM 1347 C C . VAL A 1 187 ? -4.574 4.962 17.843 1.00 94.00 187 VAL A C 1
ATOM 1349 O O . VAL A 1 187 ? -5.560 4.253 17.993 1.00 94.00 187 VAL A O 1
ATOM 1352 N N . GLU A 1 188 ? -4.093 5.722 18.818 1.00 92.31 188 GLU A N 1
ATOM 1353 C CA . GLU A 1 188 ? -4.649 5.789 20.168 1.00 92.31 188 GLU A CA 1
ATOM 1354 C C . GLU A 1 188 ? -5.730 6.874 20.267 1.00 92.31 188 GLU A C 1
ATOM 1356 O O . GLU A 1 188 ? -5.719 7.852 19.527 1.00 92.31 188 GLU A O 1
ATOM 1361 N N . ASN A 1 189 ? -6.626 6.762 21.251 1.00 87.50 189 ASN A N 1
ATOM 1362 C CA . ASN A 1 189 ? -7.775 7.670 21.413 1.00 87.50 189 ASN A CA 1
ATOM 1363 C C . ASN A 1 189 ? -7.421 9.165 21.578 1.00 87.50 189 ASN A C 1
ATOM 1365 O O . ASN A 1 189 ? -8.299 10.012 21.453 1.00 87.50 189 ASN A O 1
ATOM 1369 N N . LEU A 1 190 ? -6.173 9.490 21.936 1.00 90.25 190 LEU A N 1
ATOM 1370 C CA . LEU A 1 190 ? -5.695 10.870 22.107 1.00 90.25 190 LEU A CA 1
ATOM 1371 C C . LEU A 1 190 ? -4.880 11.376 20.909 1.00 90.25 190 LEU A C 1
ATOM 1373 O O . LEU A 1 190 ? -4.407 12.514 20.937 1.00 90.25 190 LEU A O 1
ATOM 1377 N N . ASP A 1 191 ? -4.677 10.549 19.884 1.00 95.12 191 ASP A N 1
ATOM 1378 C CA . ASP A 1 191 ? -4.008 10.988 18.668 1.00 95.12 191 ASP A CA 1
ATOM 1379 C C . ASP A 1 191 ? -4.892 11.988 17.918 1.00 95.12 191 ASP A C 1
ATOM 1381 O O . ASP A 1 191 ? -6.100 11.810 17.787 1.00 95.12 191 ASP A O 1
ATOM 1385 N N . SER A 1 192 ? -4.277 13.045 17.388 1.00 97.06 192 SER A N 1
ATOM 1386 C CA . SER A 1 192 ? -4.964 13.928 16.449 1.00 97.06 192 SER A CA 1
ATOM 1387 C C . SER A 1 192 ? -5.113 13.261 15.082 1.00 97.06 192 SER A C 1
ATOM 1389 O O . SER A 1 192 ? -4.314 12.397 14.717 1.00 97.06 192 SER A O 1
ATOM 1391 N N . ASP A 1 193 ? -6.057 13.742 14.273 1.00 97.62 193 ASP A N 1
ATOM 1392 C CA . ASP A 1 193 ? -6.280 13.298 12.889 1.00 97.62 193 ASP A CA 1
ATOM 1393 C C . ASP A 1 193 ? -4.988 13.234 12.059 1.00 97.62 193 ASP A C 1
ATOM 1395 O O . ASP A 1 193 ? -4.748 12.279 11.317 1.00 97.62 193 ASP A O 1
ATOM 1399 N N . LEU A 1 194 ? -4.107 14.228 12.219 1.00 97.81 194 LEU A N 1
ATOM 1400 C CA . LEU A 1 194 ? -2.819 14.260 11.528 1.00 97.81 194 LEU A CA 1
ATOM 1401 C C . LEU A 1 194 ? -1.894 13.126 11.988 1.00 97.81 194 LEU A C 1
ATOM 1403 O O . LEU A 1 194 ? -1.254 12.480 11.157 1.00 97.81 194 LEU A O 1
ATOM 1407 N N . ILE A 1 195 ? -1.817 12.872 13.297 1.00 98.00 195 ILE A N 1
ATOM 1408 C CA . ILE A 1 195 ? -1.016 11.772 13.845 1.00 98.00 195 ILE A CA 1
ATOM 1409 C C . ILE A 1 195 ? -1.589 10.426 13.401 1.00 98.00 195 ILE A C 1
ATOM 1411 O O . ILE A 1 195 ? -0.815 9.553 13.007 1.00 98.00 195 ILE A O 1
ATOM 1415 N N . ALA A 1 196 ? -2.915 10.280 13.371 1.00 97.50 196 ALA A N 1
ATOM 1416 C CA . ALA A 1 196 ? -3.574 9.093 12.842 1.00 97.50 196 ALA A CA 1
ATOM 1417 C C . ALA A 1 196 ? -3.172 8.836 11.379 1.00 97.50 196 ALA A C 1
ATOM 1419 O O . ALA A 1 196 ? -2.743 7.732 11.043 1.00 97.50 196 ALA A O 1
ATOM 1420 N N . CYS A 1 197 ? -3.201 9.864 10.523 1.00 98.44 197 CYS A N 1
ATOM 1421 C CA . CYS A 1 197 ? -2.768 9.750 9.125 1.00 98.44 197 CYS A CA 1
ATOM 1422 C C . CYS A 1 197 ? -1.285 9.368 8.995 1.00 98.44 197 CYS A C 1
ATOM 1424 O O . CYS A 1 197 ? -0.931 8.524 8.171 1.00 98.44 197 CYS A O 1
ATOM 1426 N N . ILE A 1 198 ? -0.406 9.951 9.819 1.00 98.50 198 ILE A N 1
ATOM 1427 C CA . ILE A 1 198 ? 1.028 9.620 9.822 1.00 98.50 198 ILE A CA 1
ATOM 1428 C C . ILE A 1 198 ? 1.249 8.164 10.244 1.00 98.50 198 ILE A C 1
ATOM 1430 O O . ILE A 1 198 ? 2.049 7.463 9.621 1.00 98.50 198 ILE A O 1
ATOM 1434 N N . LYS A 1 199 ? 0.544 7.687 11.275 1.00 98.25 199 LYS A N 1
ATOM 1435 C CA . LYS A 1 199 ? 0.623 6.297 11.743 1.00 98.25 199 LYS A CA 1
ATOM 1436 C C . LYS A 1 199 ? 0.098 5.317 10.695 1.00 98.25 199 LYS A C 1
ATOM 1438 O O . LYS A 1 199 ? 0.771 4.327 10.411 1.00 98.25 199 LYS A O 1
ATOM 1443 N N . ALA A 1 200 ? -1.013 5.639 10.038 1.00 98.19 200 ALA A N 1
ATOM 1444 C CA . ALA A 1 200 ? -1.552 4.872 8.918 1.00 98.19 200 ALA A CA 1
ATOM 1445 C C . ALA A 1 200 ? -0.567 4.774 7.741 1.00 98.19 200 ALA A C 1
ATOM 1447 O O . ALA A 1 200 ? -0.235 3.671 7.294 1.00 98.19 200 ALA A O 1
ATOM 1448 N N . GLY A 1 201 ? -0.006 5.901 7.294 1.00 98.56 201 GLY A N 1
ATOM 1449 C CA . GLY A 1 201 ? 1.038 5.913 6.265 1.00 98.56 201 GLY A CA 1
ATOM 1450 C C . GLY A 1 201 ? 2.289 5.132 6.683 1.00 98.56 201 GLY A C 1
ATOM 1451 O O . GLY A 1 201 ? 2.865 4.387 5.894 1.00 98.56 201 GLY A O 1
ATOM 1452 N N . SER A 1 202 ? 2.689 5.231 7.950 1.00 98.62 202 SER A N 1
ATOM 1453 C CA . SER A 1 202 ? 3.846 4.499 8.480 1.00 98.62 202 SER A CA 1
ATOM 1454 C C . SER A 1 202 ? 3.601 2.989 8.545 1.00 98.62 202 SER A C 1
ATOM 1456 O O . SER A 1 202 ? 4.506 2.213 8.246 1.00 98.62 202 SER A O 1
ATOM 1458 N N . SER A 1 203 ? 2.385 2.555 8.889 1.00 98.31 203 SER A N 1
ATOM 1459 C CA . SER A 1 203 ? 2.016 1.135 8.966 1.00 98.31 203 SER A CA 1
ATOM 1460 C C . SER A 1 203 ? 2.086 0.443 7.603 1.00 98.31 203 SER A C 1
ATOM 1462 O O . SER A 1 203 ? 2.717 -0.606 7.469 1.00 98.31 203 SER A O 1
ATOM 1464 N N . THR A 1 204 ? 1.532 1.075 6.568 1.00 98.62 204 THR A N 1
ATOM 1465 C CA . THR A 1 204 ? 1.557 0.570 5.190 1.00 98.62 204 THR A CA 1
ATOM 1466 C C . THR A 1 204 ? 2.975 0.587 4.619 1.00 98.62 204 THR A C 1
ATOM 1468 O O . THR A 1 204 ? 3.416 -0.405 4.035 1.00 98.62 204 THR A O 1
ATOM 1471 N N . ALA A 1 205 ? 3.742 1.657 4.859 1.00 98.69 205 ALA A N 1
ATOM 1472 C CA . ALA A 1 205 ? 5.163 1.729 4.519 1.00 98.69 205 ALA A CA 1
ATOM 1473 C C . ALA A 1 205 ? 5.980 0.596 5.166 1.00 98.69 205 ALA A C 1
ATOM 1475 O O . ALA A 1 205 ? 6.778 -0.060 4.488 1.00 98.69 205 ALA A O 1
ATOM 1476 N N . LEU A 1 206 ? 5.767 0.342 6.460 1.00 98.62 206 LEU A N 1
ATOM 1477 C CA . LEU A 1 206 ? 6.440 -0.716 7.209 1.00 98.62 206 LEU A CA 1
ATOM 1478 C C . LEU A 1 206 ? 6.074 -2.102 6.669 1.00 98.62 206 LEU A C 1
ATOM 1480 O O . LEU A 1 206 ? 6.972 -2.883 6.355 1.00 98.62 206 LEU A O 1
ATOM 1484 N N . GLY A 1 207 ? 4.782 -2.393 6.507 1.00 98.50 207 GLY A N 1
ATOM 1485 C CA . GLY A 1 207 ? 4.317 -3.692 6.019 1.00 98.50 207 GLY A CA 1
ATOM 1486 C C . GLY A 1 207 ? 4.815 -4.014 4.616 1.00 98.50 207 GLY A C 1
ATOM 1487 O O . GLY A 1 207 ? 5.312 -5.116 4.372 1.00 98.50 207 GLY A O 1
ATOM 1488 N N . PHE A 1 208 ? 4.784 -3.029 3.715 1.00 98.62 208 PHE A N 1
ATOM 1489 C CA . PHE A 1 208 ? 5.365 -3.175 2.385 1.00 98.62 208 PHE A CA 1
ATOM 1490 C C . PHE A 1 208 ? 6.872 -3.416 2.451 1.00 98.62 208 PHE A C 1
ATOM 1492 O O . PHE A 1 208 ? 7.374 -4.310 1.780 1.00 98.62 208 PHE A O 1
ATOM 1499 N N . THR A 1 209 ? 7.599 -2.655 3.274 1.00 98.50 209 THR A N 1
ATOM 1500 C CA . THR A 1 209 ? 9.053 -2.811 3.426 1.00 98.50 209 THR A CA 1
ATOM 1501 C C . THR A 1 209 ? 9.410 -4.209 3.920 1.00 98.50 209 THR A C 1
ATOM 1503 O O . THR A 1 209 ? 10.326 -4.826 3.380 1.00 98.50 209 THR A O 1
ATOM 1506 N N . VAL A 1 210 ? 8.677 -4.742 4.902 1.00 98.00 210 VAL A N 1
ATOM 1507 C CA . VAL A 1 210 ? 8.880 -6.103 5.422 1.00 98.00 210 VAL A CA 1
ATOM 1508 C C . VAL A 1 210 ? 8.635 -7.142 4.327 1.00 98.00 210 VAL A C 1
ATOM 1510 O O . VAL A 1 210 ? 9.512 -7.967 4.056 1.00 98.00 210 VAL A O 1
ATOM 1513 N N . ALA A 1 211 ? 7.483 -7.079 3.654 1.00 97.69 211 ALA A N 1
ATOM 1514 C CA . ALA A 1 211 ? 7.131 -8.035 2.609 1.00 97.69 211 ALA A CA 1
ATOM 1515 C C . ALA A 1 211 ? 8.087 -7.954 1.406 1.00 97.69 211 ALA A C 1
ATOM 1517 O O . ALA A 1 211 ? 8.589 -8.976 0.937 1.00 97.69 211 ALA A O 1
ATOM 1518 N N . GLN A 1 212 ? 8.406 -6.745 0.942 1.00 97.44 212 GLN A N 1
ATOM 1519 C CA . GLN A 1 212 ? 9.301 -6.525 -0.191 1.00 97.44 212 GLN A CA 1
ATOM 1520 C C . GLN A 1 212 ? 10.752 -6.883 0.141 1.00 97.44 212 GLN A C 1
ATOM 1522 O O . GLN A 1 212 ? 11.452 -7.418 -0.714 1.00 97.44 212 GLN A O 1
ATOM 1527 N N . THR A 1 213 ? 11.212 -6.659 1.374 1.00 97.19 213 THR A N 1
ATOM 1528 C CA . THR A 1 213 ? 12.545 -7.104 1.810 1.00 97.19 213 THR A CA 1
ATOM 1529 C C . THR A 1 213 ? 12.656 -8.622 1.734 1.00 97.19 213 THR A C 1
ATOM 1531 O O . THR A 1 213 ? 13.633 -9.130 1.184 1.00 97.19 213 THR A O 1
ATOM 1534 N N . ALA A 1 214 ? 11.642 -9.353 2.210 1.00 96.44 214 ALA A N 1
ATOM 1535 C CA . ALA A 1 214 ? 11.611 -10.808 2.089 1.00 96.44 214 ALA A CA 1
ATOM 1536 C C . ALA A 1 214 ? 11.682 -11.246 0.618 1.00 96.44 214 ALA A C 1
ATOM 1538 O O . ALA A 1 214 ? 12.488 -12.112 0.278 1.00 96.44 214 ALA A O 1
ATOM 1539 N N . GLN A 1 215 ? 10.924 -10.602 -0.277 1.00 95.12 215 GLN A N 1
ATOM 1540 C CA . GLN A 1 215 ? 10.996 -10.887 -1.713 1.00 95.12 215 GLN A CA 1
ATOM 1541 C C . GLN A 1 215 ? 12.387 -10.583 -2.299 1.00 95.12 215 GLN A C 1
ATOM 1543 O O . GLN A 1 215 ? 12.964 -11.420 -2.990 1.00 95.12 215 GLN A O 1
ATOM 1548 N N . ASN A 1 216 ? 12.963 -9.423 -1.976 1.00 94.69 216 ASN A N 1
ATOM 1549 C CA . ASN A 1 216 ? 14.264 -8.982 -2.485 1.00 94.69 216 ASN A CA 1
ATOM 1550 C C . ASN A 1 216 ? 15.406 -9.930 -2.096 1.00 94.69 216 ASN A C 1
ATOM 1552 O O . ASN A 1 216 ? 16.351 -10.078 -2.874 1.00 94.69 216 ASN A O 1
ATOM 1556 N N . LEU A 1 217 ? 15.322 -10.539 -0.908 1.00 94.31 217 LEU A N 1
ATOM 1557 C CA . LEU A 1 217 ? 16.315 -11.475 -0.375 1.00 94.31 217 LEU A CA 1
ATOM 1558 C C . LEU A 1 217 ? 16.142 -12.911 -0.886 1.00 94.31 217 LEU A C 1
ATOM 1560 O O . LEU A 1 217 ? 17.111 -13.665 -0.885 1.00 94.31 217 LEU A O 1
ATOM 1564 N N . THR A 1 218 ? 14.930 -13.302 -1.283 1.00 93.44 218 THR A N 1
ATOM 1565 C CA . THR A 1 218 ? 14.603 -14.703 -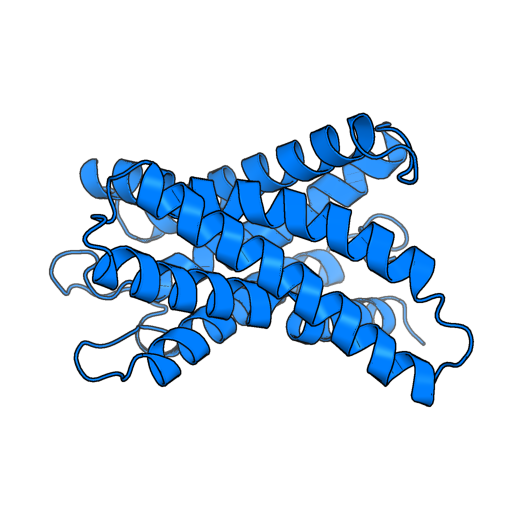1.601 1.00 93.44 218 THR A CA 1
ATOM 1566 C C . THR A 1 218 ? 14.503 -14.980 -3.096 1.00 93.44 218 THR A C 1
ATOM 1568 O O . THR A 1 218 ? 14.913 -16.055 -3.536 1.00 93.44 218 THR A O 1
ATOM 1571 N N . PHE A 1 219 ? 13.996 -14.038 -3.896 1.00 89.88 219 PHE A N 1
ATOM 1572 C CA . PHE A 1 219 ? 13.782 -14.264 -5.325 1.00 89.88 219 PHE A CA 1
ATOM 1573 C C . PHE A 1 219 ? 15.046 -13.997 -6.162 1.00 89.88 219 PHE A C 1
ATOM 1575 O O . PHE A 1 219 ? 15.715 -12.976 -5.954 1.00 89.88 219 PHE A O 1
ATOM 1582 N N . PRO A 1 220 ? 15.375 -14.861 -7.147 1.00 88.25 220 PRO A N 1
ATOM 1583 C CA . PRO A 1 220 ? 16.496 -14.648 -8.065 1.00 88.25 220 PRO A CA 1
ATOM 1584 C C . PRO A 1 220 ? 16.378 -13.338 -8.854 1.00 88.25 220 PRO A C 1
ATOM 1586 O O . PRO A 1 220 ? 15.284 -12.802 -9.019 1.00 88.25 220 PRO A O 1
ATOM 1589 N N . ALA A 1 221 ? 17.494 -12.826 -9.371 1.00 87.56 221 ALA A N 1
ATOM 1590 C CA . ALA A 1 221 ? 17.494 -11.667 -10.270 1.00 87.56 221 ALA A CA 1
ATOM 1591 C C . ALA A 1 221 ? 16.599 -11.896 -11.507 1.00 87.56 221 ALA A C 1
ATOM 1593 O O . ALA A 1 221 ? 16.548 -13.012 -12.025 1.00 87.56 221 ALA A O 1
ATOM 1594 N N . ASN A 1 222 ? 15.962 -10.830 -12.002 1.00 83.44 222 ASN A N 1
ATOM 1595 C CA . ASN A 1 222 ? 15.050 -10.821 -13.160 1.00 83.44 222 ASN A CA 1
ATOM 1596 C C . ASN A 1 222 ? 13.770 -11.658 -12.986 1.00 83.44 222 ASN A C 1
ATOM 1598 O O . ASN A 1 222 ? 13.259 -12.224 -13.952 1.00 83.44 222 ASN A O 1
ATOM 1602 N N . THR A 1 223 ? 13.269 -11.780 -11.758 1.00 83.31 223 THR A N 1
ATOM 1603 C CA . THR A 1 223 ? 12.026 -12.517 -11.471 1.00 83.31 223 THR A CA 1
ATOM 1604 C C . THR A 1 223 ? 10.994 -11.687 -10.721 1.00 83.31 223 THR A C 1
ATOM 1606 O O . THR A 1 223 ? 9.807 -11.989 -10.808 1.00 83.31 223 THR A O 1
ATOM 1609 N N . ALA A 1 224 ? 11.418 -10.643 -10.009 1.00 80.12 224 ALA A N 1
ATOM 1610 C CA . ALA A 1 224 ? 10.544 -9.790 -9.222 1.00 80.12 224 ALA A CA 1
ATOM 1611 C C . ALA A 1 224 ? 10.180 -8.520 -10.001 1.00 80.12 224 ALA A C 1
ATOM 1613 O O . ALA A 1 224 ? 10.885 -8.092 -10.907 1.00 80.12 224 ALA A O 1
ATOM 1614 N N . TRP A 1 225 ? 9.096 -7.860 -9.597 1.00 85.75 225 TRP A N 1
ATOM 1615 C CA . TRP A 1 225 ? 8.627 -6.621 -10.232 1.00 85.75 225 TRP A CA 1
ATOM 1616 C C . TRP A 1 225 ? 9.589 -5.425 -10.091 1.00 85.75 225 TRP A C 1
ATOM 1618 O O . TRP A 1 225 ? 9.396 -4.409 -10.752 1.00 85.75 225 TRP A O 1
ATOM 1628 N N . CYS A 1 226 ? 10.576 -5.520 -9.196 1.00 85.38 226 CYS A N 1
ATOM 1629 C CA . CYS A 1 226 ? 11.562 -4.476 -8.915 1.00 85.38 226 CYS A CA 1
ATOM 1630 C C . CYS A 1 226 ? 12.900 -4.672 -9.655 1.00 85.38 226 CYS A C 1
ATOM 1632 O O . CYS A 1 226 ? 13.857 -3.957 -9.340 1.00 85.38 226 CYS A O 1
ATOM 1634 N N . ASP A 1 227 ? 12.957 -5.640 -10.579 1.00 80.88 227 ASP A N 1
ATOM 1635 C CA . ASP A 1 227 ? 14.080 -5.891 -11.494 1.00 80.88 227 ASP A CA 1
ATOM 1636 C C . ASP A 1 227 ? 14.008 -5.060 -12.781 1.00 80.88 227 ASP A C 1
ATOM 1638 O O . ASP A 1 227 ? 12.886 -4.842 -13.293 1.00 80.88 227 ASP A O 1
#

Foldseek 3Di:
DDLLVLLVVLLVLCLQQALLLLQLQLLLQLVVCVVVVHDLQDLVSLQSSLLSNLVSSLVSQLVSLVVVCVVVVPRDSVVSNLVSNQQSQLSSQLSSVLSVQLCVCVVVVHALVCSLVSSLVRSLVSSLVSNQVSLVVRVVHPHDDPLVSQQSSLQSNLQSQLSSLLSQQDCPPPVNPHDPCCVPQHPDPPDDSNSNSSSSSVSSSVRSSVSSSVVSVPDDPPRYNSD

Organism: NCBI:txid2483200

Sequence (227 aa):
MSVLFARMGSMAEVVVSKLFPAGAGWQASSILADQLGHAADTATFAAITGVGEGLTVFAGHTTYNLVKKIVKPEVSLASEVGVATWLGSAATCSGASWQPIVNVLQASGMPFEVVFAGTWLGCGTVFLAGLRVGRVLMPWMPSPDNGNFSSDAFLSMAIGGATAFFVGTDVAYLNGTGNFLRPIVGVENLDSDLIACIKAGSSTALGFTVAQTAQNLTFPANTAWCD

Radius of gyration: 17.13 Å; chains: 1; bounding box: 48×33×48 Å